Protein AF-A0A7X9DW75-F1 (afdb_monomer_lite)

Sequence (345 aa):
MALFALALAGACFSRDVEDRFREGTELLFENRYEDAESYFLALARELDREGGPERERLRARALYQAGRIERLYLNQPRRAVANLREALKLDPQASYAFNARRAIGRIFQDRLFDYRSAALEFERLLQLFPDRPGIERYRYRIAQCYFQLQDFEQARAESQLLLQKLPQGPLALQVRLLLGNAYYSEGRYADAAKVHEEIVALDPPVDILSRSLFELGLCYQETAQFDQAEEVFQRALKIHPNPTLVQAQLSILRERREESEKSPAGIPAPSPQRAQLPTPPPSAAPRAAPAAPPPAAPKTTPAEPPKADPPAPPPNSAPSPAPAPTPAPPHAPKAEPAAPAAGTP

pLDDT: mean 80.91, std 24.25, range [28.47, 98.62]

Foldseek 3Di:
DVVVVVVVVVVVVVVVLVVLVVVLVVCVVVVVLVVSLVSLQVLLVVLPPPDDLVSLLSSLVSLQSNLVSCVPPVVNLVSSLVSLVSSCVSPVPDPCNLVSLQSNLCSCVQPVVVLVSNLVSLVVSCVVCVPDPPSLLSLQSNLVSCVSVVVLVSNLVSLVVSCVVVVDDPSNLVSLQSNLVSCVSVVVLVVSLVSLVVSCVVVDPLQSNLVSLQSNLVSCLQVVVLVSSLVSLVVSLVRPPCNVVSVVVNVVSVVLNVVCVVCVPDNDHGDPPDPDDDPCNPVPPPPPPPPDPPDPDPPDDDDDDDDDDDDDDDDDDDDDDDDDDDDDDDDDDDDDDDDDDDDDD

Secondary structure (DSSP, 8-state):
-HHHHHHHHHHHHHHHHHHHHHHHHHHHHTT-HHHHHHHHHHHHHHHHTT--HHHHHHHHHHHHHHHHHHHHTS--HHHHHHHHHHHHHH-TT-TTHHHHHHHHHHHIIIII--HHHHHHHHHHHHHH-TTSTTGGGHHHHHHHHHHHTT-HHHHHHHHHHHHHH--SSHHHHHHHHHHHHHHHHTT-HHHHHHHHHHHHHT---HHHHHHHHHHHHHHHHHTT-HHHHHHHHHHHHHH-S-HHHHHHHHHHHHHHHHHHHH-TT-PPPPPSTTTTS----STT-------PPPPPPPP-----PPPPPPPPPPPPPPPPPPPPPPPPPPPPPPPPPPPP-----

Radius of gyration: 32.75 Å; chains: 1; bounding box: 96×88×85 Å

Structure (mmCIF, N/CA/C/O backbone):
data_AF-A0A7X9DW75-F1
#
_entry.id   AF-A0A7X9DW75-F1
#
loop_
_atom_site.group_PDB
_atom_site.id
_atom_site.type_symbol
_atom_site.label_atom_id
_atom_site.label_alt_id
_atom_site.label_comp_id
_atom_site.label_asym_id
_atom_site.label_entity_id
_atom_site.label_seq_id
_atom_site.pdbx_PDB_ins_code
_atom_site.Cartn_x
_atom_site.Cartn_y
_atom_site.Cartn_z
_atom_site.occupancy
_atom_site.B_iso_or_equiv
_atom_site.auth_seq_id
_atom_site.auth_comp_id
_atom_site.auth_asym_id
_atom_site.auth_atom_id
_atom_site.pdbx_PDB_model_num
ATOM 1 N N . MET A 1 1 ? 21.374 -13.471 -50.907 1.00 58.25 1 MET A N 1
ATOM 2 C CA . MET A 1 1 ? 22.553 -12.825 -50.285 1.00 58.25 1 MET A CA 1
ATOM 3 C C . MET A 1 1 ? 22.184 -11.617 -49.421 1.00 58.25 1 MET A C 1
ATOM 5 O O . MET A 1 1 ? 22.577 -11.609 -48.265 1.00 58.25 1 MET A O 1
ATOM 9 N N . ALA A 1 2 ? 21.375 -10.657 -49.895 1.00 55.28 2 ALA A N 1
ATOM 10 C CA . ALA A 1 2 ? 20.988 -9.473 -49.103 1.00 55.28 2 ALA A CA 1
ATOM 11 C C . ALA A 1 2 ? 20.208 -9.787 -47.802 1.00 55.28 2 ALA A C 1
ATOM 13 O O . ALA A 1 2 ? 20.513 -9.226 -46.756 1.00 55.28 2 ALA A O 1
ATOM 14 N N . LEU A 1 3 ? 19.270 -10.744 -47.834 1.00 51.38 3 LEU A N 1
ATOM 15 C CA . LEU A 1 3 ? 18.504 -11.170 -46.646 1.00 51.38 3 LEU A CA 1
ATOM 16 C C . LEU A 1 3 ? 19.374 -11.830 -45.558 1.00 51.38 3 LEU A C 1
ATOM 18 O O . LEU A 1 3 ? 19.094 -11.685 -44.374 1.00 51.38 3 LEU A O 1
ATOM 22 N N . PHE A 1 4 ? 20.451 -12.519 -45.949 1.00 53.56 4 PHE A N 1
ATOM 23 C CA . PHE A 1 4 ? 21.361 -13.193 -45.015 1.00 53.56 4 PHE A CA 1
ATOM 24 C C . PHE A 1 4 ? 22.324 -12.195 -44.348 1.00 53.56 4 PHE A C 1
ATOM 26 O O . PHE A 1 4 ? 22.606 -12.304 -43.159 1.00 53.56 4 PHE A O 1
ATOM 33 N N . ALA A 1 5 ? 22.766 -11.174 -45.092 1.00 53.41 5 ALA A N 1
ATOM 34 C CA . ALA A 1 5 ? 23.596 -10.087 -44.569 1.00 53.41 5 ALA A CA 1
ATOM 35 C C . ALA A 1 5 ? 22.836 -9.189 -43.572 1.00 53.41 5 ALA A C 1
ATOM 37 O O . ALA A 1 5 ? 23.392 -8.819 -42.541 1.00 53.41 5 ALA A O 1
ATOM 38 N N . LEU A 1 6 ? 21.554 -8.899 -43.830 1.00 60.16 6 LEU A N 1
ATOM 39 C CA . LEU A 1 6 ? 20.682 -8.171 -42.896 1.00 60.16 6 LEU A CA 1
ATOM 40 C C . LEU A 1 6 ? 20.422 -8.958 -41.601 1.00 60.16 6 LEU A C 1
ATOM 42 O O . LEU A 1 6 ? 20.451 -8.375 -40.520 1.00 60.16 6 LEU A O 1
ATOM 46 N N . ALA A 1 7 ? 20.227 -10.277 -41.692 1.00 56.78 7 ALA A N 1
ATOM 47 C CA . ALA A 1 7 ? 20.037 -11.134 -40.521 1.00 56.78 7 ALA A CA 1
ATOM 48 C C . ALA A 1 7 ? 21.302 -11.228 -39.644 1.00 56.78 7 ALA A C 1
ATOM 50 O O . ALA A 1 7 ? 21.210 -11.164 -38.420 1.00 56.78 7 ALA A O 1
ATOM 51 N N . LEU A 1 8 ? 22.487 -11.322 -40.259 1.00 59.53 8 LEU A N 1
ATOM 52 C CA . LEU A 1 8 ? 23.772 -11.315 -39.549 1.00 59.53 8 LEU A CA 1
ATOM 53 C C . LEU A 1 8 ? 24.067 -9.960 -38.890 1.00 59.53 8 LEU A C 1
ATOM 55 O O . LEU A 1 8 ? 24.506 -9.929 -37.743 1.00 59.53 8 LEU A O 1
ATOM 59 N N . ALA A 1 9 ? 23.781 -8.846 -39.572 1.00 62.25 9 ALA A N 1
ATOM 60 C CA . ALA A 1 9 ? 23.936 -7.505 -39.006 1.00 62.25 9 ALA A CA 1
ATOM 61 C C . ALA A 1 9 ? 22.990 -7.262 -37.814 1.00 62.25 9 ALA A C 1
ATOM 63 O O . ALA A 1 9 ? 23.421 -6.725 -36.795 1.00 62.25 9 ALA A O 1
ATOM 64 N N . GLY A 1 10 ? 21.734 -7.721 -37.903 1.00 61.59 10 GLY A N 1
ATOM 65 C CA . GLY A 1 10 ? 20.775 -7.674 -36.792 1.00 61.59 10 GLY A CA 1
ATOM 66 C C . GLY A 1 10 ? 21.206 -8.529 -35.595 1.00 61.59 10 GLY A C 1
ATOM 67 O O . GLY A 1 10 ? 21.174 -8.068 -34.457 1.00 61.59 10 GLY A O 1
ATOM 68 N N . ALA A 1 11 ? 21.705 -9.746 -35.840 1.00 62.69 11 ALA A N 1
ATOM 69 C CA . ALA A 1 11 ? 22.218 -10.612 -34.779 1.00 62.69 11 ALA A CA 1
ATOM 70 C C . ALA A 1 11 ? 23.452 -10.013 -34.077 1.00 62.69 11 ALA A C 1
ATOM 72 O O . ALA A 1 11 ? 23.514 -10.019 -32.848 1.00 62.69 11 ALA A O 1
ATOM 73 N N . CYS A 1 12 ? 24.402 -9.438 -34.821 1.00 66.00 12 CYS A N 1
ATOM 74 C CA . CYS A 1 12 ? 25.555 -8.745 -34.237 1.00 66.00 12 CYS A CA 1
ATOM 75 C C . CYS A 1 12 ? 25.142 -7.525 -33.402 1.00 66.00 12 CYS A C 1
ATOM 77 O O . CYS A 1 12 ? 25.650 -7.356 -32.297 1.00 66.00 12 CYS A O 1
ATOM 79 N N . PHE A 1 13 ? 24.188 -6.725 -33.887 1.00 74.94 13 PHE A N 1
ATOM 80 C CA . PHE A 1 13 ? 23.648 -5.581 -33.149 1.00 74.94 13 PHE A CA 1
ATOM 81 C C . PHE A 1 13 ? 22.961 -6.007 -31.843 1.00 74.94 13 PHE A C 1
ATOM 83 O O . PHE A 1 13 ? 23.237 -5.449 -30.787 1.00 74.94 13 PHE A O 1
ATOM 90 N N . SER A 1 14 ? 22.112 -7.039 -31.884 1.00 70.38 14 SER A N 1
ATOM 91 C CA . SER A 1 14 ? 21.435 -7.550 -30.684 1.00 70.38 14 SER A CA 1
ATOM 92 C C . SER A 1 14 ? 22.418 -8.060 -29.622 1.00 70.38 14 SER A C 1
ATOM 94 O O . SER A 1 14 ? 22.231 -7.809 -28.432 1.00 70.38 14 SER A O 1
ATOM 96 N N . ARG A 1 15 ? 23.501 -8.723 -30.046 1.00 74.50 15 ARG A N 1
ATOM 97 C CA . ARG A 1 15 ? 24.540 -9.245 -29.152 1.00 74.50 15 ARG A CA 1
ATOM 98 C C . ARG A 1 15 ? 25.336 -8.120 -28.496 1.00 74.50 15 ARG A C 1
ATOM 100 O O . ARG A 1 15 ? 25.534 -8.163 -27.288 1.00 74.50 15 ARG A O 1
ATOM 107 N N . ASP A 1 16 ? 25.713 -7.113 -29.280 1.00 85.94 16 ASP A N 1
ATOM 108 C CA . ASP A 1 16 ? 26.388 -5.910 -28.791 1.00 85.94 16 ASP A CA 1
ATOM 109 C C . ASP A 1 16 ? 25.543 -5.188 -27.730 1.00 85.94 16 ASP A C 1
ATOM 111 O O . ASP A 1 16 ? 26.016 -4.887 -26.636 1.00 85.94 16 ASP A O 1
ATOM 115 N N . VAL A 1 17 ? 24.241 -5.008 -27.979 1.00 85.25 17 VAL A N 1
ATOM 116 C CA . VAL A 1 17 ? 23.356 -4.358 -27.003 1.00 85.25 17 VAL A CA 1
ATOM 117 C C . VAL A 1 17 ? 23.180 -5.197 -25.730 1.00 85.25 17 VAL A C 1
ATOM 119 O O . VAL A 1 17 ? 23.158 -4.631 -24.637 1.00 85.25 17 VAL A O 1
ATOM 122 N N . GLU A 1 18 ? 23.078 -6.525 -25.817 1.00 89.06 18 GLU A N 1
ATOM 123 C CA . GLU A 1 18 ? 23.005 -7.375 -24.617 1.00 89.06 18 GLU A CA 1
ATOM 124 C C . GLU A 1 18 ? 24.286 -7.326 -23.775 1.00 89.06 18 GLU A C 1
ATOM 126 O O . GLU A 1 18 ? 24.204 -7.312 -22.544 1.00 89.06 18 GLU A O 1
ATOM 131 N N . ASP A 1 19 ? 25.459 -7.251 -24.407 1.00 91.06 19 ASP A N 1
ATOM 132 C CA . ASP A 1 19 ? 26.726 -7.060 -23.697 1.00 91.06 19 ASP A CA 1
ATOM 133 C C . ASP A 1 19 ? 26.746 -5.698 -22.976 1.00 91.06 19 ASP A C 1
ATOM 135 O O . ASP A 1 19 ? 27.105 -5.627 -21.800 1.00 91.06 19 ASP A O 1
ATOM 139 N N . ARG A 1 20 ? 26.197 -4.645 -23.590 1.00 92.19 20 ARG A N 1
ATOM 140 C CA . ARG A 1 20 ? 26.019 -3.336 -22.935 1.00 92.19 20 ARG A CA 1
ATOM 141 C C . ARG A 1 20 ? 25.040 -3.376 -21.759 1.00 92.19 20 ARG A C 1
ATOM 143 O O . ARG A 1 20 ? 25.267 -2.754 -20.722 1.00 92.19 20 ARG A O 1
ATOM 150 N N . PHE A 1 21 ? 23.951 -4.141 -21.857 1.00 93.75 21 PHE A N 1
ATOM 151 C CA . PHE A 1 21 ? 23.069 -4.364 -20.704 1.00 93.75 21 PHE A CA 1
ATOM 152 C C . PHE A 1 21 ? 23.783 -5.093 -19.560 1.00 93.75 21 PHE A C 1
ATOM 154 O O . PHE A 1 21 ? 23.472 -4.827 -18.393 1.00 93.75 21 PHE A O 1
ATOM 161 N N . ARG A 1 22 ? 24.718 -5.999 -19.875 1.00 94.06 22 ARG A N 1
ATOM 162 C CA . ARG A 1 22 ? 25.550 -6.676 -18.876 1.00 94.06 22 ARG A CA 1
ATOM 163 C C . ARG A 1 22 ? 26.461 -5.679 -18.165 1.00 94.06 22 ARG A C 1
ATOM 165 O O . ARG A 1 22 ? 26.379 -5.615 -16.944 1.00 94.06 22 ARG A O 1
ATOM 172 N N . GLU A 1 23 ? 27.191 -4.838 -18.897 1.00 94.19 23 GLU A N 1
ATOM 173 C CA . GLU A 1 23 ? 28.051 -3.786 -18.321 1.00 94.19 23 GLU A CA 1
ATOM 174 C C . GLU A 1 23 ? 27.276 -2.856 -17.375 1.00 94.19 23 GLU A C 1
ATOM 176 O O . GLU A 1 23 ? 27.659 -2.649 -16.224 1.00 94.19 23 GLU A O 1
ATOM 181 N N . GLY A 1 24 ? 26.121 -2.344 -17.817 1.00 93.94 24 GLY A N 1
ATOM 182 C CA . GLY A 1 24 ? 25.277 -1.501 -16.964 1.00 93.94 24 GLY A CA 1
ATOM 183 C C . GLY A 1 24 ? 24.791 -2.221 -15.696 1.00 93.94 24 GLY A C 1
ATOM 184 O O . GLY A 1 24 ? 24.555 -1.592 -14.666 1.00 93.94 24 GLY A O 1
ATOM 185 N N . THR A 1 25 ? 24.652 -3.549 -15.749 1.00 93.56 25 THR A N 1
ATOM 186 C CA . THR A 1 25 ? 24.271 -4.378 -14.596 1.00 93.56 25 THR A CA 1
ATOM 187 C C . THR A 1 25 ? 25.466 -4.681 -13.687 1.00 93.56 25 THR A C 1
ATOM 189 O O . THR A 1 25 ? 25.292 -4.744 -12.473 1.00 93.56 25 THR A O 1
ATOM 192 N N . GLU A 1 26 ? 26.675 -4.823 -14.227 1.00 95.94 26 GLU A N 1
ATOM 193 C CA . GLU A 1 26 ? 27.913 -4.982 -13.451 1.00 95.94 26 GLU A CA 1
ATOM 194 C C . GLU A 1 26 ? 28.153 -3.776 -12.541 1.00 95.94 26 GLU A C 1
ATOM 196 O O . GLU A 1 26 ? 28.394 -3.952 -11.348 1.00 95.94 26 GLU A O 1
ATOM 201 N N . LEU A 1 27 ? 27.912 -2.559 -13.040 1.00 96.06 27 LEU A N 1
ATOM 202 C CA . LEU A 1 27 ? 27.944 -1.344 -12.218 1.00 96.06 27 LEU A CA 1
ATOM 203 C C . LEU A 1 27 ? 26.994 -1.421 -11.006 1.00 96.06 27 LEU A C 1
ATOM 205 O O . LEU A 1 27 ? 27.319 -0.924 -9.928 1.00 96.06 27 LEU A O 1
ATOM 209 N N . LEU A 1 28 ? 25.838 -2.087 -11.136 1.00 92.69 28 LEU A N 1
ATOM 210 C CA . LEU A 1 28 ? 24.927 -2.311 -10.005 1.00 92.69 28 LEU A CA 1
ATOM 211 C C . LEU A 1 28 ? 25.490 -3.305 -8.990 1.00 92.69 28 LEU A C 1
ATOM 213 O O . LEU A 1 28 ? 25.312 -3.096 -7.790 1.00 92.69 28 LEU A O 1
ATOM 217 N N . PHE A 1 29 ? 26.166 -4.361 -9.446 1.00 94.12 29 PHE A N 1
ATOM 218 C CA . PHE A 1 29 ? 26.845 -5.310 -8.559 1.00 94.12 29 PHE A CA 1
ATOM 219 C C . PHE A 1 29 ? 28.023 -4.664 -7.819 1.00 94.12 29 PHE A C 1
ATOM 221 O O . PHE A 1 29 ? 28.283 -5.003 -6.666 1.00 94.12 29 PHE A O 1
ATOM 228 N N . GLU A 1 30 ? 28.670 -3.678 -8.438 1.00 96.88 30 GLU A N 1
ATOM 229 C CA . GLU A 1 30 ? 29.715 -2.850 -7.828 1.00 96.88 30 GLU A CA 1
ATOM 230 C C . GLU A 1 30 ? 29.168 -1.762 -6.881 1.00 96.88 30 GLU A C 1
ATOM 232 O O . GLU A 1 30 ? 29.948 -1.035 -6.269 1.00 96.88 30 GLU A O 1
ATOM 237 N N . ASN A 1 31 ? 27.843 -1.651 -6.711 1.00 96.31 31 ASN A N 1
ATOM 238 C CA . ASN A 1 31 ? 27.159 -0.583 -5.962 1.00 96.31 31 ASN A CA 1
ATOM 239 C C . ASN A 1 31 ? 27.370 0.834 -6.532 1.00 96.31 31 ASN A C 1
ATOM 241 O O . ASN A 1 31 ? 27.201 1.824 -5.821 1.00 96.31 31 ASN A O 1
ATOM 245 N N . ARG A 1 32 ? 27.714 0.952 -7.816 1.00 97.94 32 ARG A N 1
ATOM 246 C CA . ARG A 1 32 ? 27.912 2.227 -8.520 1.00 97.94 32 ARG A CA 1
ATOM 247 C C . ARG A 1 32 ? 26.610 2.663 -9.187 1.00 97.94 32 ARG A C 1
ATOM 249 O O . ARG A 1 32 ? 26.445 2.594 -10.404 1.00 97.94 32 ARG A O 1
ATOM 256 N N . TYR A 1 33 ? 25.642 3.056 -8.366 1.00 97.38 33 TYR A N 1
ATOM 257 C CA . TYR A 1 33 ? 24.258 3.267 -8.796 1.00 97.38 33 TYR A CA 1
ATOM 258 C C . TYR A 1 33 ? 24.082 4.463 -9.736 1.00 97.38 33 TYR A C 1
ATOM 260 O O . TYR A 1 33 ? 23.343 4.363 -10.714 1.00 97.38 33 TYR A O 1
ATOM 268 N N . GLU A 1 34 ? 24.760 5.575 -9.467 1.00 97.50 34 GLU A N 1
ATOM 269 C CA . GLU A 1 34 ? 24.743 6.778 -10.302 1.00 97.50 34 GLU A CA 1
ATOM 270 C C . GLU A 1 34 ? 25.383 6.521 -11.672 1.00 97.50 34 GLU A C 1
ATOM 272 O O . GLU A 1 34 ? 24.868 6.978 -12.698 1.00 97.50 34 GLU A O 1
ATOM 277 N N . ASP A 1 35 ? 26.463 5.735 -11.701 1.00 97.50 35 ASP A N 1
ATOM 278 C CA . ASP A 1 35 ? 27.134 5.336 -12.940 1.00 97.50 35 ASP A CA 1
ATOM 279 C C . ASP A 1 35 ? 26.236 4.405 -13.758 1.00 97.50 35 ASP A C 1
ATOM 281 O O . ASP A 1 35 ? 26.044 4.626 -14.953 1.00 97.50 35 ASP A O 1
ATOM 285 N N . ALA A 1 36 ? 25.625 3.405 -13.114 1.00 98.00 36 ALA A N 1
ATOM 286 C CA . ALA A 1 36 ? 24.685 2.493 -13.759 1.00 98.00 36 ALA A CA 1
ATOM 287 C C . ALA A 1 36 ? 23.465 3.236 -14.329 1.00 98.00 36 ALA A C 1
ATOM 289 O O . ALA A 1 36 ? 23.057 2.996 -15.466 1.00 98.00 36 ALA A O 1
ATOM 290 N N . GLU A 1 37 ? 22.885 4.164 -13.561 1.00 98.00 37 GLU A N 1
ATOM 291 C CA . GLU A 1 37 ? 21.791 5.023 -14.023 1.00 98.00 37 GLU A CA 1
ATOM 292 C C . GLU A 1 37 ? 22.212 5.822 -15.263 1.00 98.00 37 GLU A C 1
ATOM 294 O O . GLU A 1 37 ? 21.533 5.779 -16.294 1.00 98.00 37 GLU A O 1
ATOM 299 N N . SER A 1 38 ? 23.347 6.519 -15.175 1.00 97.69 38 SER A N 1
ATOM 300 C CA . SER A 1 38 ? 23.881 7.344 -16.260 1.00 97.69 38 SER A CA 1
ATOM 301 C C . SER A 1 38 ? 24.151 6.516 -17.515 1.00 97.69 38 SER A C 1
ATOM 303 O O . SER A 1 38 ? 23.812 6.949 -18.618 1.00 97.69 38 SER A O 1
ATOM 305 N N . TYR A 1 39 ? 24.684 5.304 -17.344 1.00 97.75 39 TYR A N 1
ATOM 306 C CA . TYR A 1 39 ? 24.934 4.349 -18.418 1.00 97.75 39 TYR A CA 1
ATOM 307 C C . TYR A 1 39 ? 23.638 3.959 -19.137 1.00 97.75 39 TYR A C 1
ATOM 309 O O . TYR A 1 39 ? 23.534 4.105 -20.356 1.00 97.75 39 TYR A O 1
ATOM 317 N N . PHE A 1 40 ? 22.608 3.520 -18.404 1.00 98.19 40 PHE A N 1
ATOM 318 C CA . PHE A 1 40 ? 21.338 3.121 -19.020 1.00 98.19 40 PHE A CA 1
ATOM 319 C C . PHE A 1 40 ? 20.614 4.293 -19.692 1.00 98.19 40 PHE A C 1
ATOM 321 O O . PHE A 1 40 ? 20.004 4.112 -20.748 1.00 98.19 40 PHE A O 1
ATOM 328 N N . LEU A 1 41 ? 20.700 5.503 -19.133 1.00 98.00 41 LEU A N 1
ATOM 329 C CA . LEU A 1 41 ? 20.154 6.702 -19.773 1.00 98.00 41 LEU A CA 1
ATOM 330 C C . LEU A 1 41 ? 20.920 7.079 -21.047 1.00 98.00 41 LEU A C 1
ATOM 332 O O . LEU A 1 41 ? 20.297 7.502 -22.021 1.00 98.00 41 LEU A O 1
ATOM 336 N N . ALA A 1 42 ? 22.246 6.920 -21.071 1.00 96.31 42 ALA A N 1
ATOM 337 C CA . ALA A 1 42 ? 23.049 7.127 -22.273 1.00 96.31 42 ALA A CA 1
ATOM 338 C C . ALA A 1 42 ? 22.681 6.113 -23.368 1.00 96.31 42 ALA A C 1
ATOM 340 O O . ALA A 1 42 ? 22.367 6.518 -24.488 1.00 96.31 42 ALA A O 1
ATOM 341 N N . LEU A 1 43 ? 22.590 4.826 -23.015 1.00 95.19 43 LEU A N 1
ATOM 342 C CA . LEU A 1 43 ? 22.156 3.763 -23.923 1.00 95.19 43 LEU A CA 1
ATOM 343 C C . LEU A 1 43 ? 20.758 4.042 -24.501 1.00 95.19 43 LEU A C 1
ATOM 345 O O . LEU A 1 43 ? 20.547 3.927 -25.706 1.00 95.19 43 LEU A O 1
ATOM 349 N N . ALA A 1 44 ? 19.809 4.485 -23.671 1.00 95.81 44 ALA A N 1
ATOM 350 C CA . ALA A 1 44 ? 18.469 4.850 -24.131 1.00 95.81 44 ALA A CA 1
ATOM 351 C C . ALA A 1 44 ? 18.474 6.009 -25.148 1.00 95.81 44 ALA A C 1
ATOM 353 O O . ALA A 1 44 ? 17.694 5.987 -26.101 1.00 95.81 44 ALA A O 1
ATOM 354 N N . ARG A 1 45 ? 19.345 7.015 -24.974 1.00 94.75 45 ARG A N 1
ATOM 355 C CA . ARG A 1 45 ? 19.489 8.137 -25.924 1.00 94.75 45 ARG A CA 1
ATOM 356 C C . ARG A 1 45 ? 20.128 7.706 -27.237 1.00 94.75 45 ARG A C 1
ATOM 358 O O . ARG A 1 45 ? 19.786 8.249 -28.279 1.00 94.75 45 ARG A O 1
ATOM 365 N N . GLU A 1 46 ? 21.065 6.767 -27.200 1.00 92.44 46 GLU A N 1
ATOM 366 C CA . GLU A 1 46 ? 21.684 6.229 -28.413 1.00 92.44 46 GLU A CA 1
ATOM 367 C C . GLU A 1 46 ? 20.687 5.431 -29.251 1.00 92.44 46 GLU A C 1
ATOM 369 O O . GLU A 1 46 ? 20.596 5.637 -30.461 1.00 92.44 46 GLU A O 1
ATOM 374 N N . LEU A 1 47 ? 19.885 4.587 -28.597 1.00 90.94 47 LEU A N 1
ATOM 375 C CA . LEU A 1 47 ? 18.867 3.760 -29.249 1.00 90.94 47 LEU A CA 1
ATOM 376 C C . LEU A 1 47 ? 17.720 4.578 -29.872 1.00 90.94 47 LEU A C 1
ATOM 378 O O . LEU A 1 47 ? 17.040 4.077 -30.762 1.00 90.94 47 LEU A O 1
ATOM 382 N N . ASP A 1 48 ? 17.534 5.831 -29.451 1.00 89.62 48 ASP A N 1
ATOM 383 C CA . ASP A 1 48 ? 16.533 6.765 -29.988 1.00 89.62 48 ASP A CA 1
ATOM 384 C C . ASP A 1 48 ? 16.870 7.272 -31.406 1.00 89.62 48 ASP A C 1
ATOM 386 O O . ASP A 1 48 ? 15.980 7.598 -32.184 1.00 89.62 48 ASP A O 1
ATOM 390 N N . ARG A 1 49 ? 18.161 7.340 -31.767 1.00 80.00 49 ARG A N 1
ATOM 391 C CA . ARG A 1 49 ? 18.633 8.137 -32.917 1.00 80.00 49 ARG A CA 1
ATOM 392 C C . ARG A 1 49 ? 18.292 7.584 -34.301 1.00 80.00 49 ARG A C 1
ATOM 394 O O . ARG A 1 49 ? 18.246 8.365 -35.244 1.00 80.00 49 ARG A O 1
ATOM 401 N N . GLU A 1 50 ? 18.082 6.276 -34.449 1.00 67.88 50 GLU A N 1
ATOM 402 C CA . GLU A 1 50 ? 17.918 5.651 -35.780 1.00 67.88 50 GLU A CA 1
ATOM 403 C C . GLU A 1 50 ? 16.588 4.894 -35.956 1.00 67.88 50 GLU A C 1
ATOM 405 O O . GLU A 1 50 ? 16.374 4.276 -36.995 1.00 67.88 50 GLU A O 1
ATOM 410 N N . GLY A 1 51 ? 15.669 4.988 -34.984 1.00 70.88 51 GLY A N 1
ATOM 411 C CA . GLY A 1 51 ? 14.311 4.433 -35.064 1.00 70.88 51 GLY A CA 1
ATOM 412 C C . GLY A 1 51 ? 14.222 2.904 -35.218 1.00 70.88 51 GLY A C 1
ATOM 413 O O . GLY A 1 51 ? 15.215 2.190 -35.339 1.00 70.88 51 GLY A O 1
ATOM 414 N N . GLY A 1 52 ? 12.996 2.378 -35.195 1.00 85.19 52 GLY A N 1
ATOM 415 C CA . GLY A 1 52 ? 12.691 0.968 -35.462 1.00 85.19 52 GLY A CA 1
ATOM 416 C C . GLY A 1 52 ? 12.216 0.176 -34.233 1.00 85.19 52 GLY A C 1
ATOM 417 O O . GLY A 1 52 ? 12.671 0.420 -33.115 1.00 85.19 52 GLY A O 1
ATOM 418 N N . PRO A 1 53 ? 11.328 -0.819 -34.427 1.00 86.94 53 PRO A N 1
ATOM 419 C CA . PRO A 1 53 ? 10.587 -1.458 -33.335 1.00 86.94 53 PRO A CA 1
ATOM 420 C C . PRO A 1 53 ? 11.479 -2.241 -32.362 1.00 86.94 53 PRO A C 1
ATOM 422 O O . PRO A 1 53 ? 11.191 -2.317 -31.172 1.00 86.94 53 PRO A O 1
ATOM 425 N N . GLU A 1 54 ? 12.578 -2.827 -32.840 1.00 88.31 54 GLU A N 1
ATOM 426 C CA . GLU A 1 54 ? 13.541 -3.520 -31.978 1.00 88.31 54 GLU A CA 1
ATOM 427 C C . GLU A 1 54 ? 14.313 -2.535 -31.091 1.00 88.31 54 GLU A C 1
ATOM 429 O O . GLU A 1 54 ? 14.434 -2.741 -29.884 1.00 88.31 54 GLU A O 1
ATOM 434 N N . ARG A 1 55 ? 14.771 -1.417 -31.665 1.00 90.25 55 ARG A N 1
ATOM 435 C CA . ARG A 1 55 ? 15.480 -0.372 -30.920 1.00 90.25 55 ARG A CA 1
ATOM 436 C C . ARG A 1 55 ? 14.579 0.327 -29.917 1.00 90.25 55 ARG A C 1
ATOM 438 O O . ARG A 1 55 ? 15.030 0.601 -28.811 1.00 90.25 55 ARG A O 1
ATOM 445 N N . GLU A 1 56 ? 13.307 0.542 -30.247 1.00 92.69 56 GLU A N 1
ATOM 446 C CA . GLU A 1 56 ? 12.314 1.069 -29.307 1.00 92.69 56 GLU A CA 1
ATOM 447 C C . GLU A 1 56 ? 12.126 0.146 -28.100 1.00 92.69 56 GLU A C 1
ATOM 449 O O . GLU A 1 56 ? 12.150 0.621 -26.965 1.00 92.69 56 GLU A O 1
ATOM 454 N N . ARG A 1 57 ? 12.033 -1.175 -28.310 1.00 93.56 57 ARG A N 1
ATOM 455 C CA . ARG A 1 57 ? 11.968 -2.159 -27.212 1.00 93.56 57 ARG A CA 1
ATOM 456 C C . ARG A 1 57 ? 13.233 -2.149 -26.354 1.00 93.56 57 ARG A C 1
ATOM 458 O O . ARG A 1 57 ? 13.154 -2.180 -25.125 1.00 93.56 57 ARG A O 1
ATOM 465 N N . LEU A 1 58 ? 14.409 -2.062 -26.975 1.00 94.12 58 LEU A N 1
ATOM 466 C CA . LEU A 1 58 ? 15.687 -1.974 -26.260 1.00 94.12 58 LEU A CA 1
ATOM 467 C C . LEU A 1 58 ? 15.809 -0.656 -25.475 1.00 94.12 58 LEU A C 1
ATOM 469 O O . LEU A 1 58 ? 16.204 -0.668 -24.308 1.00 94.12 58 LEU A O 1
ATOM 473 N N . ARG A 1 59 ? 15.389 0.471 -26.064 1.00 95.69 59 ARG A N 1
ATOM 474 C CA . ARG A 1 59 ? 15.312 1.787 -25.409 1.00 95.69 59 ARG A CA 1
ATOM 475 C C . ARG A 1 59 ? 14.384 1.728 -24.204 1.00 95.69 59 ARG A C 1
ATOM 477 O O . ARG A 1 59 ? 14.744 2.181 -23.119 1.00 95.69 59 ARG A O 1
ATOM 484 N N . ALA A 1 60 ? 13.217 1.117 -24.371 1.00 97.25 60 ALA A N 1
ATOM 485 C CA . ALA A 1 60 ? 12.242 0.928 -23.312 1.00 97.25 60 ALA A CA 1
ATOM 486 C C . ALA A 1 60 ? 12.813 0.093 -22.152 1.00 97.25 60 ALA A C 1
ATOM 488 O O . ALA A 1 60 ? 12.680 0.477 -20.987 1.00 97.25 60 ALA A O 1
ATOM 489 N N . ARG A 1 61 ? 13.546 -0.988 -22.453 1.00 97.19 61 ARG A N 1
ATOM 490 C CA . ARG A 1 61 ? 14.257 -1.792 -21.447 1.00 97.19 61 ARG A CA 1
ATOM 491 C C . ARG A 1 61 ? 15.337 -0.987 -20.717 1.00 97.19 61 ARG A C 1
ATOM 493 O O . ARG A 1 61 ? 15.448 -1.117 -19.499 1.00 97.19 61 ARG A O 1
ATOM 500 N N . ALA A 1 62 ? 16.109 -0.152 -21.413 1.00 97.56 62 ALA A N 1
ATOM 501 C CA . ALA A 1 62 ? 17.131 0.699 -20.796 1.00 97.56 62 ALA A CA 1
ATOM 502 C C . ALA A 1 62 ? 16.503 1.732 -19.841 1.00 97.56 62 ALA A C 1
ATOM 504 O O . ALA A 1 62 ? 16.907 1.837 -18.682 1.00 97.56 62 ALA A O 1
ATOM 505 N N . LEU A 1 63 ? 15.431 2.404 -20.272 1.00 98.50 63 LEU A N 1
ATOM 506 C CA . LEU A 1 63 ? 14.656 3.324 -19.431 1.00 98.50 63 LEU A CA 1
ATOM 507 C C . LEU A 1 63 ? 14.027 2.621 -18.223 1.00 98.50 63 LEU A C 1
ATOM 509 O O . LEU A 1 63 ? 14.006 3.171 -17.121 1.00 98.50 63 LEU A O 1
ATOM 513 N N . TYR A 1 64 ? 13.558 1.383 -18.395 1.00 98.50 64 TYR A N 1
ATOM 514 C CA . TYR A 1 64 ? 13.074 0.570 -17.286 1.00 98.50 64 TYR A CA 1
ATOM 515 C C . TYR A 1 64 ? 14.173 0.305 -16.246 1.00 98.50 64 TYR A C 1
ATOM 517 O O . TYR A 1 64 ? 13.905 0.422 -15.047 1.00 98.50 64 TYR A O 1
ATOM 525 N N . GLN A 1 65 ? 15.403 -0.011 -16.670 1.00 98.25 65 GLN A N 1
ATOM 526 C CA . GLN A 1 65 ? 16.525 -0.188 -15.741 1.00 98.25 65 GLN A CA 1
ATOM 527 C C . GLN A 1 65 ? 16.867 1.114 -15.012 1.00 98.25 65 GLN A C 1
ATOM 529 O O . GLN A 1 65 ? 16.916 1.107 -13.783 1.00 98.25 65 GLN A O 1
ATOM 534 N N . ALA A 1 66 ? 16.989 2.236 -15.725 1.00 98.38 66 ALA A N 1
ATOM 535 C CA . ALA A 1 66 ? 17.224 3.544 -15.108 1.00 98.38 66 ALA A CA 1
ATOM 536 C C . ALA A 1 66 ? 16.142 3.884 -14.065 1.00 98.38 66 ALA A C 1
ATOM 538 O O . ALA A 1 66 ? 16.449 4.156 -12.905 1.00 98.38 66 ALA A O 1
ATOM 539 N N . GLY A 1 67 ? 14.862 3.737 -14.424 1.00 98.19 67 GLY A N 1
ATOM 540 C CA . GLY A 1 67 ? 13.747 3.996 -13.511 1.00 98.19 67 GLY A CA 1
ATOM 541 C C . GLY A 1 67 ? 13.704 3.058 -12.296 1.00 98.19 67 GLY A C 1
ATOM 542 O O . GLY A 1 67 ? 13.274 3.449 -11.206 1.00 98.19 67 GLY A O 1
ATOM 543 N N . ARG A 1 68 ? 14.178 1.810 -12.431 1.00 98.06 68 ARG A N 1
ATOM 544 C CA . ARG A 1 68 ? 14.357 0.904 -11.283 1.00 98.06 68 ARG A CA 1
ATOM 545 C C . ARG A 1 68 ? 15.451 1.387 -10.343 1.00 98.06 68 ARG A C 1
ATOM 547 O O . ARG A 1 68 ? 15.237 1.309 -9.133 1.00 98.06 68 ARG A O 1
ATOM 554 N N . ILE A 1 69 ? 16.582 1.836 -10.882 1.00 98.12 69 ILE A N 1
ATOM 555 C CA . ILE A 1 69 ? 17.736 2.303 -10.107 1.00 98.12 69 ILE A CA 1
ATOM 556 C C . ILE A 1 69 ? 17.366 3.565 -9.331 1.00 98.12 69 ILE A C 1
ATOM 558 O O . ILE A 1 69 ? 17.526 3.612 -8.110 1.00 98.12 69 ILE A O 1
ATOM 562 N N . GLU A 1 70 ? 16.741 4.521 -10.018 1.00 97.94 70 GLU A N 1
ATOM 563 C CA . GLU A 1 70 ? 16.204 5.754 -9.441 1.00 97.94 70 GLU A CA 1
ATOM 564 C C . GLU A 1 70 ? 15.269 5.476 -8.259 1.00 97.94 70 GLU A C 1
ATOM 566 O O . GLU A 1 70 ? 15.339 6.136 -7.222 1.00 97.94 70 GLU A O 1
ATOM 571 N N . ARG A 1 71 ? 14.402 4.464 -8.389 1.00 96.75 71 ARG A N 1
ATOM 572 C CA . ARG A 1 71 ? 13.463 4.073 -7.332 1.00 96.75 71 ARG A CA 1
ATOM 573 C C . ARG A 1 71 ? 14.138 3.366 -6.157 1.00 96.75 71 ARG A C 1
ATOM 575 O O . ARG A 1 71 ? 13.737 3.593 -5.019 1.00 96.75 71 ARG A O 1
ATOM 582 N N . LEU A 1 72 ? 15.036 2.421 -6.434 1.00 95.25 72 LEU A N 1
ATOM 583 C CA . LEU A 1 72 ? 15.549 1.482 -5.432 1.00 95.25 72 LEU A CA 1
ATOM 584 C C . LEU A 1 72 ? 16.767 2.001 -4.677 1.00 95.25 72 LEU A C 1
ATOM 586 O O . LEU A 1 72 ? 16.874 1.722 -3.487 1.00 95.25 72 LEU A O 1
ATOM 590 N N . TYR A 1 73 ? 17.649 2.733 -5.355 1.00 96.44 73 TYR A N 1
ATOM 591 C CA . TYR A 1 73 ? 18.967 3.079 -4.824 1.00 96.44 73 TYR A CA 1
ATOM 592 C C . TYR A 1 73 ? 19.150 4.587 -4.670 1.00 96.44 73 TYR A C 1
ATOM 594 O O . TYR A 1 73 ? 19.623 5.038 -3.634 1.00 96.44 73 TYR A O 1
ATOM 602 N N . LEU A 1 74 ? 18.696 5.378 -5.648 1.00 96.25 74 LEU A N 1
ATOM 603 C CA . LEU A 1 74 ? 18.966 6.824 -5.669 1.00 96.25 74 LEU A CA 1
ATOM 604 C C . LEU A 1 74 ? 17.880 7.673 -5.000 1.00 96.25 74 LEU A C 1
ATOM 606 O O . LEU A 1 74 ? 18.046 8.879 -4.835 1.00 96.25 74 LEU A O 1
ATOM 610 N N . ASN A 1 75 ? 16.752 7.063 -4.624 1.00 94.44 75 ASN A N 1
ATOM 611 C CA . ASN A 1 75 ? 15.607 7.754 -4.032 1.00 94.44 75 ASN A CA 1
ATOM 612 C C . ASN A 1 75 ? 15.131 8.973 -4.862 1.00 94.44 75 ASN A C 1
ATOM 614 O O . ASN A 1 75 ? 14.868 10.056 -4.338 1.00 94.44 75 ASN A O 1
ATOM 618 N N . GLN A 1 76 ? 14.990 8.781 -6.174 1.00 97.44 76 GLN A N 1
ATOM 619 C CA . GLN A 1 76 ? 14.531 9.799 -7.122 1.00 97.44 76 GLN A CA 1
ATOM 620 C C . GLN A 1 76 ? 13.129 9.452 -7.660 1.00 97.44 76 GLN A C 1
ATOM 622 O O . GLN A 1 76 ? 12.982 9.070 -8.824 1.00 97.44 76 GLN A O 1
ATOM 627 N N . PRO A 1 77 ? 12.054 9.567 -6.850 1.00 96.81 77 PRO A N 1
ATOM 628 C CA . PRO A 1 77 ? 10.733 9.039 -7.201 1.00 96.81 77 PRO A CA 1
ATOM 629 C C . PRO A 1 77 ? 10.130 9.673 -8.461 1.00 96.81 77 PRO A C 1
ATOM 631 O O . PRO A 1 77 ? 9.496 8.981 -9.254 1.00 96.81 77 PRO A O 1
ATOM 634 N N . ARG A 1 78 ? 10.337 10.977 -8.683 1.00 97.88 78 ARG A N 1
ATOM 635 C CA . ARG A 1 78 ? 9.789 11.676 -9.858 1.00 97.88 78 ARG A CA 1
ATOM 636 C C . ARG A 1 78 ? 10.473 11.247 -11.156 1.00 97.88 78 ARG A C 1
ATOM 638 O O . ARG A 1 78 ? 9.783 10.980 -12.137 1.00 97.88 78 ARG A O 1
ATOM 645 N N . ARG A 1 79 ? 11.807 11.135 -11.141 1.00 98.06 79 ARG A N 1
ATOM 646 C CA . ARG A 1 79 ? 12.583 10.652 -12.293 1.00 98.06 79 ARG A CA 1
ATOM 647 C C . ARG A 1 79 ? 12.238 9.196 -12.608 1.00 98.06 79 ARG A C 1
ATOM 649 O O . ARG A 1 79 ? 11.893 8.895 -13.749 1.00 98.06 79 ARG A O 1
ATOM 656 N N . ALA A 1 80 ? 12.147 8.360 -11.568 1.00 98.44 80 ALA A N 1
ATOM 657 C CA . ALA A 1 80 ? 11.746 6.964 -11.704 1.00 98.44 80 ALA A CA 1
ATOM 658 C C . ALA A 1 80 ? 10.393 6.826 -12.409 1.00 98.44 80 ALA A C 1
ATOM 660 O O . ALA A 1 80 ? 10.257 6.048 -13.349 1.00 98.44 80 ALA A O 1
ATOM 661 N N . VAL A 1 81 ? 9.384 7.601 -11.994 1.00 98.50 81 VAL A N 1
ATOM 662 C CA . VAL A 1 81 ? 8.064 7.588 -12.644 1.00 98.50 81 VAL A CA 1
ATOM 663 C C . VAL A 1 81 ? 8.151 8.025 -14.105 1.00 98.50 81 VAL A C 1
ATOM 665 O O . VAL A 1 81 ? 7.520 7.386 -14.946 1.00 98.50 81 VAL A O 1
ATOM 668 N N . ALA A 1 82 ? 8.915 9.073 -14.421 1.00 98.31 82 ALA A N 1
ATOM 669 C CA . ALA A 1 82 ? 9.068 9.554 -15.793 1.00 98.31 82 ALA A CA 1
ATOM 670 C C . ALA A 1 82 ? 9.669 8.472 -16.708 1.00 98.31 82 ALA A C 1
ATOM 672 O O . ALA A 1 82 ? 9.064 8.121 -17.721 1.00 98.31 82 ALA A O 1
ATOM 673 N N . ASN A 1 83 ? 10.790 7.871 -16.299 1.00 98.56 83 ASN A N 1
ATOM 674 C CA . ASN A 1 83 ? 11.469 6.832 -17.073 1.00 98.56 83 ASN A CA 1
ATOM 675 C C . ASN A 1 83 ? 10.630 5.551 -17.200 1.00 98.56 83 ASN A C 1
ATOM 677 O O . ASN A 1 83 ? 10.529 4.979 -18.284 1.00 98.56 83 ASN A O 1
ATOM 681 N N . LEU A 1 84 ? 9.960 5.118 -16.125 1.00 98.62 84 LEU A N 1
ATOM 682 C CA . LEU A 1 84 ? 9.084 3.942 -16.166 1.00 98.62 84 LEU A CA 1
ATOM 683 C C . LEU A 1 84 ? 7.848 4.162 -17.051 1.00 98.62 84 LEU A C 1
ATOM 685 O O . LEU A 1 84 ? 7.401 3.224 -17.711 1.00 98.62 84 LEU A O 1
ATOM 689 N N . ARG A 1 85 ? 7.280 5.375 -17.074 1.00 98.12 85 ARG A N 1
ATOM 690 C CA . ARG A 1 85 ? 6.150 5.709 -17.956 1.00 98.12 85 ARG A CA 1
ATOM 691 C C . ARG A 1 85 ? 6.564 5.726 -19.418 1.00 98.12 85 ARG A C 1
ATOM 693 O O . ARG A 1 85 ? 5.841 5.167 -20.236 1.00 98.12 85 ARG A O 1
ATOM 700 N N . GLU A 1 86 ? 7.715 6.312 -19.732 1.00 97.94 86 GLU A N 1
ATOM 701 C CA . GLU A 1 86 ? 8.242 6.300 -21.097 1.00 97.94 86 GLU A CA 1
ATOM 702 C C . GLU A 1 86 ? 8.551 4.863 -21.549 1.00 97.94 86 GLU A C 1
ATOM 704 O O . GLU A 1 86 ? 8.126 4.458 -22.627 1.00 97.94 86 GLU A O 1
ATOM 709 N N . ALA A 1 87 ? 9.154 4.033 -20.690 1.00 98.12 87 ALA A N 1
ATOM 710 C CA . ALA A 1 87 ? 9.367 2.613 -20.980 1.00 98.12 87 ALA A CA 1
ATOM 711 C C . ALA A 1 87 ? 8.058 1.862 -21.299 1.00 98.12 87 ALA A C 1
ATOM 713 O O . ALA A 1 87 ? 8.011 1.063 -22.230 1.00 98.12 87 ALA A O 1
ATOM 714 N N . LEU A 1 88 ? 6.983 2.125 -20.547 1.00 96.94 88 LEU A N 1
ATOM 715 C CA . LEU A 1 88 ? 5.662 1.531 -20.791 1.00 96.94 88 LEU A CA 1
ATOM 716 C C . LEU A 1 88 ? 4.966 2.075 -22.040 1.00 96.94 88 LEU A C 1
ATOM 718 O O . LEU A 1 88 ? 4.120 1.387 -22.600 1.00 96.94 88 LEU A O 1
ATOM 722 N N . LYS A 1 89 ? 5.263 3.313 -22.441 1.00 96.44 89 LYS A N 1
ATOM 723 C CA . LYS A 1 89 ? 4.725 3.917 -23.662 1.00 96.44 89 LYS A CA 1
ATOM 724 C C . LYS A 1 89 ? 5.357 3.286 -24.903 1.00 96.44 89 LYS A C 1
ATOM 726 O O . LYS A 1 89 ? 4.644 3.021 -25.864 1.00 96.44 89 LYS A O 1
ATOM 731 N N . LEU A 1 90 ? 6.668 3.053 -24.860 1.00 95.62 90 LEU A N 1
ATOM 732 C CA . LEU A 1 90 ? 7.437 2.466 -25.959 1.00 95.62 90 LEU A CA 1
ATOM 733 C C . LEU A 1 90 ? 7.185 0.965 -26.119 1.00 95.62 90 LEU A C 1
ATOM 735 O O . LEU A 1 90 ? 7.067 0.483 -27.239 1.00 95.62 90 LEU A O 1
ATOM 739 N N . ASP A 1 91 ? 7.084 0.226 -25.011 1.00 95.00 91 ASP A N 1
ATOM 740 C CA . ASP A 1 91 ? 6.788 -1.209 -25.044 1.00 95.00 91 ASP A CA 1
ATOM 741 C C . ASP A 1 91 ? 5.734 -1.591 -23.986 1.00 95.00 91 ASP A C 1
ATOM 743 O O . ASP A 1 91 ? 6.066 -2.051 -22.885 1.00 95.00 91 ASP A O 1
ATOM 747 N N . PRO A 1 92 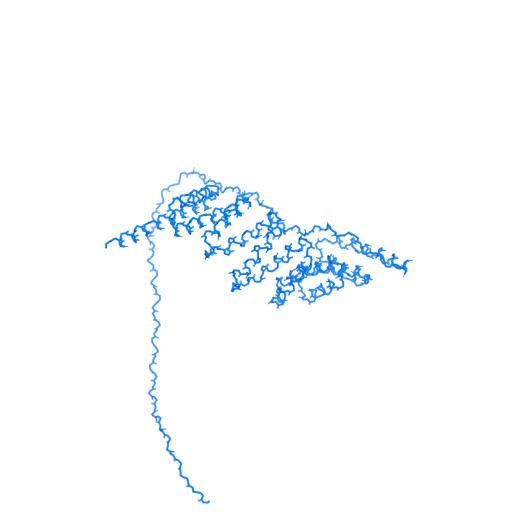? 4.435 -1.398 -24.296 1.00 92.12 92 PRO A N 1
ATOM 748 C CA . PRO A 1 92 ? 3.345 -1.683 -23.362 1.00 92.12 92 PRO A CA 1
ATOM 749 C C . PRO A 1 92 ? 3.202 -3.165 -22.996 1.00 92.12 92 PRO A C 1
ATOM 751 O O . P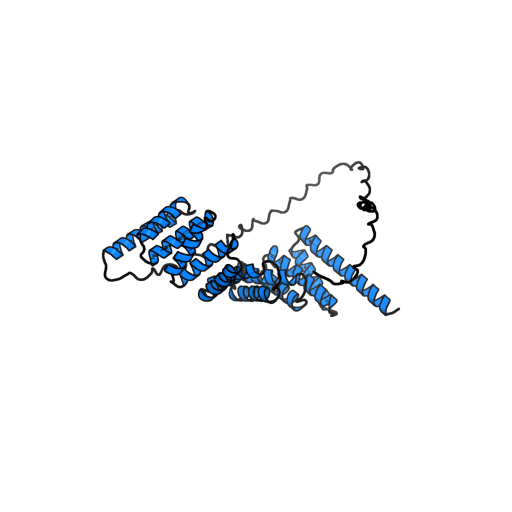RO A 1 92 ? 2.652 -3.475 -21.939 1.00 92.12 92 PRO A O 1
ATOM 754 N N . GLN A 1 93 ? 3.671 -4.068 -23.865 1.00 90.56 93 GLN A N 1
ATOM 755 C CA . GLN A 1 93 ? 3.538 -5.524 -23.720 1.00 90.56 93 GLN A CA 1
ATOM 756 C C . GLN A 1 93 ? 4.830 -6.190 -23.224 1.00 90.56 93 GLN A C 1
ATOM 758 O O . GLN A 1 93 ? 4.923 -7.418 -23.176 1.00 90.56 93 GLN A O 1
ATOM 763 N N . ALA A 1 94 ? 5.824 -5.392 -22.822 1.00 93.62 94 ALA A N 1
ATOM 764 C CA . ALA A 1 94 ? 7.082 -5.890 -22.295 1.00 93.62 94 ALA A CA 1
ATOM 765 C C . ALA A 1 94 ? 6.882 -6.846 -21.109 1.00 93.62 94 ALA A C 1
ATOM 767 O O . ALA A 1 94 ? 6.024 -6.642 -20.245 1.00 93.62 94 ALA A O 1
ATOM 768 N N . SER A 1 95 ? 7.784 -7.818 -20.958 1.00 93.19 95 SER A N 1
ATOM 769 C CA . SER A 1 95 ? 7.801 -8.718 -19.792 1.00 93.19 95 SER A CA 1
ATOM 770 C C . SER A 1 95 ? 7.928 -7.966 -18.456 1.00 93.19 95 SER A C 1
ATOM 772 O O . SER A 1 95 ? 7.433 -8.419 -17.418 1.00 93.19 95 SER A O 1
ATOM 774 N N . TYR A 1 96 ? 8.539 -6.776 -18.470 1.00 95.50 96 TYR A N 1
ATOM 775 C CA . TYR A 1 96 ? 8.650 -5.900 -17.308 1.00 95.50 96 TYR A CA 1
ATOM 776 C C . TYR A 1 96 ? 7.437 -4.988 -17.080 1.00 95.50 96 TYR A C 1
ATOM 778 O O . TYR A 1 96 ? 7.387 -4.334 -16.034 1.00 95.50 96 TYR A O 1
ATOM 786 N N . ALA A 1 97 ? 6.459 -4.930 -17.992 1.00 96.00 97 ALA A N 1
ATOM 787 C CA . ALA A 1 97 ? 5.377 -3.944 -17.961 1.00 96.00 97 ALA A CA 1
ATOM 788 C C . ALA A 1 97 ? 4.581 -3.987 -16.647 1.00 96.00 97 ALA A C 1
ATOM 790 O O . ALA A 1 97 ? 4.352 -2.960 -16.002 1.00 96.00 97 ALA A O 1
ATOM 791 N N . PHE A 1 98 ? 4.266 -5.194 -16.168 1.00 96.88 98 PHE A N 1
ATOM 792 C CA . PHE A 1 98 ? 3.638 -5.388 -14.862 1.00 96.88 98 PHE A CA 1
ATOM 793 C C . PHE A 1 98 ? 4.476 -4.798 -13.717 1.00 96.88 98 PHE A C 1
ATOM 795 O O . PHE A 1 98 ? 3.964 -4.078 -12.858 1.00 96.88 98 PHE A O 1
ATOM 802 N N . ASN A 1 99 ? 5.782 -5.086 -13.695 1.00 97.00 99 ASN A N 1
ATOM 803 C CA . ASN A 1 99 ? 6.678 -4.615 -12.640 1.00 97.00 99 ASN A CA 1
ATOM 804 C C . ASN A 1 99 ? 6.866 -3.095 -12.690 1.00 97.00 99 ASN A C 1
ATOM 806 O O . ASN A 1 99 ? 6.933 -2.474 -11.630 1.00 97.00 99 ASN A O 1
ATOM 810 N N . ALA A 1 100 ? 6.942 -2.513 -13.889 1.00 97.88 100 ALA A N 1
ATOM 811 C CA . ALA A 1 100 ? 7.039 -1.075 -14.100 1.00 97.88 100 ALA A CA 1
ATOM 812 C C . ALA A 1 100 ? 5.778 -0.362 -13.600 1.00 97.88 100 ALA A C 1
ATOM 814 O O . ALA A 1 100 ? 5.875 0.524 -12.754 1.00 97.88 100 ALA A O 1
ATOM 815 N N . ARG A 1 101 ? 4.587 -0.807 -14.016 1.00 97.44 101 ARG A N 1
ATOM 816 C CA . ARG A 1 101 ? 3.324 -0.182 -13.595 1.00 97.44 101 ARG A CA 1
ATOM 817 C C . ARG A 1 101 ? 3.065 -0.350 -12.096 1.00 97.44 101 ARG A C 1
ATOM 819 O O . ARG A 1 101 ? 2.713 0.615 -11.422 1.00 97.44 101 ARG A O 1
ATOM 826 N N . ARG A 1 102 ? 3.374 -1.523 -11.531 1.00 97.75 102 ARG A N 1
ATOM 827 C CA . ARG A 1 102 ? 3.392 -1.741 -10.074 1.00 97.75 102 ARG A CA 1
ATOM 828 C C . ARG A 1 102 ? 4.336 -0.786 -9.353 1.00 97.75 102 ARG A C 1
ATOM 830 O O . ARG A 1 102 ? 3.992 -0.289 -8.283 1.00 97.75 102 ARG A O 1
ATOM 837 N N . ALA A 1 103 ? 5.536 -0.577 -9.890 1.00 98.12 103 ALA A N 1
ATOM 838 C CA . ALA A 1 103 ? 6.509 0.328 -9.299 1.00 98.12 103 ALA A CA 1
ATOM 839 C C . ALA A 1 103 ? 6.006 1.776 -9.319 1.00 98.12 103 ALA A C 1
ATOM 841 O O . ALA A 1 103 ? 6.113 2.440 -8.295 1.00 98.12 103 ALA A O 1
ATOM 842 N N . ILE A 1 104 ? 5.395 2.228 -10.419 1.00 98.50 104 ILE A N 1
ATOM 843 C CA . ILE A 1 104 ? 4.781 3.560 -10.518 1.00 98.50 104 ILE A CA 1
ATOM 844 C C . ILE A 1 104 ? 3.676 3.727 -9.464 1.00 98.50 104 ILE A C 1
ATOM 846 O O . ILE A 1 104 ? 3.732 4.675 -8.685 1.00 98.50 104 ILE A O 1
ATOM 850 N N . GLY A 1 105 ? 2.724 2.788 -9.377 1.00 98.06 105 GLY A N 1
ATOM 851 C CA . GLY A 1 105 ? 1.647 2.850 -8.379 1.00 98.06 105 GLY A CA 1
ATOM 852 C C . GLY A 1 105 ? 2.175 2.913 -6.941 1.00 98.06 105 GLY A C 1
ATOM 853 O O . GLY A 1 105 ? 1.725 3.733 -6.146 1.00 98.06 105 GLY A O 1
ATOM 854 N N . ARG A 1 106 ? 3.211 2.124 -6.618 1.00 98.00 106 ARG A N 1
ATOM 855 C CA . ARG A 1 106 ? 3.884 2.185 -5.307 1.00 98.00 106 ARG A CA 1
ATOM 856 C C . ARG A 1 106 ? 4.638 3.490 -5.069 1.00 98.00 106 ARG A C 1
ATOM 858 O O . ARG A 1 106 ? 4.640 3.972 -3.947 1.00 98.00 106 ARG A O 1
ATOM 865 N N . ILE A 1 107 ? 5.282 4.070 -6.082 1.00 98.38 107 ILE A N 1
ATOM 866 C CA . ILE A 1 107 ? 5.939 5.376 -5.927 1.00 98.38 107 ILE A CA 1
ATOM 867 C C . ILE A 1 107 ? 4.897 6.443 -5.580 1.00 98.38 107 ILE A C 1
ATOM 869 O O . ILE A 1 107 ? 5.112 7.220 -4.649 1.00 98.38 107 ILE A O 1
ATOM 873 N N . PHE A 1 108 ? 3.764 6.458 -6.285 1.00 98.56 108 PHE A N 1
ATOM 874 C CA . PHE A 1 108 ? 2.681 7.386 -5.978 1.00 98.56 108 PHE A CA 1
ATOM 875 C C . PHE A 1 108 ? 2.114 7.173 -4.575 1.00 98.56 108 PHE A C 1
ATOM 877 O O . PHE A 1 108 ? 1.972 8.146 -3.843 1.00 98.56 108 PHE A O 1
ATOM 884 N N . GLN A 1 109 ? 1.876 5.921 -4.176 1.00 97.88 109 GLN A N 1
ATOM 885 C CA . GLN A 1 109 ? 1.317 5.590 -2.865 1.00 97.88 109 GLN A CA 1
ATOM 886 C C . GLN A 1 109 ? 2.286 5.898 -1.711 1.00 97.88 109 GLN A C 1
ATOM 888 O O . GLN A 1 109 ? 1.903 6.549 -0.746 1.00 97.88 109 GLN A O 1
ATOM 893 N N . ASP A 1 110 ? 3.535 5.435 -1.811 1.00 95.44 110 ASP A N 1
ATOM 894 C CA . ASP A 1 110 ? 4.444 5.322 -0.663 1.00 95.44 110 ASP A CA 1
ATOM 895 C C . ASP A 1 110 ? 5.478 6.465 -0.589 1.00 95.44 110 ASP A C 1
ATOM 897 O O . ASP A 1 110 ? 6.106 6.657 0.452 1.00 95.44 110 ASP A O 1
ATOM 901 N N . ARG A 1 111 ? 5.733 7.185 -1.696 1.00 96.25 111 ARG A N 1
ATOM 902 C CA . ARG A 1 111 ? 6.788 8.223 -1.776 1.00 96.25 111 ARG A CA 1
ATOM 903 C C . ARG A 1 111 ? 6.257 9.610 -2.095 1.00 96.25 111 ARG A C 1
ATOM 905 O O . ARG A 1 111 ? 6.788 10.587 -1.579 1.00 96.25 111 ARG A O 1
ATOM 912 N N . LEU A 1 112 ? 5.283 9.696 -2.999 1.00 96.31 112 LEU A N 1
ATOM 913 C CA . LEU A 1 112 ? 4.702 10.970 -3.430 1.00 96.31 112 LEU A CA 1
ATOM 914 C C . LEU A 1 112 ? 3.382 11.287 -2.723 1.00 96.31 112 LEU A C 1
ATOM 916 O O . LEU A 1 112 ? 2.942 12.428 -2.800 1.00 96.31 112 LEU A O 1
ATOM 920 N N . PHE A 1 113 ? 2.777 10.300 -2.053 1.00 96.50 113 PHE A N 1
ATOM 921 C CA . PHE A 1 113 ? 1.472 10.398 -1.391 1.00 96.50 113 PHE A CA 1
ATOM 922 C C . PHE A 1 113 ? 0.356 10.926 -2.314 1.00 96.50 113 PHE A C 1
ATOM 924 O O . PHE A 1 113 ? -0.623 11.516 -1.867 1.00 96.50 113 PHE A O 1
ATOM 931 N N . ASP A 1 114 ? 0.492 10.687 -3.621 1.00 98.00 114 ASP A N 1
ATOM 932 C CA . ASP A 1 114 ? -0.534 10.971 -4.622 1.00 98.00 114 ASP A CA 1
ATOM 933 C C . ASP A 1 114 ? -1.412 9.726 -4.774 1.00 98.00 114 ASP A C 1
ATOM 935 O O . ASP A 1 114 ? -1.238 8.885 -5.662 1.00 98.00 114 ASP A O 1
ATOM 939 N N . TYR A 1 115 ? -2.343 9.579 -3.836 1.00 97.75 115 TYR A N 1
ATOM 940 C CA . TYR A 1 115 ? -3.202 8.403 -3.744 1.00 97.75 115 TYR A CA 1
ATOM 941 C C . TYR A 1 115 ? -4.149 8.260 -4.937 1.00 97.75 115 TYR A C 1
ATOM 943 O O . TYR A 1 115 ? -4.481 7.136 -5.312 1.00 97.75 115 TYR A O 1
ATOM 951 N N . ARG A 1 116 ? -4.531 9.372 -5.579 1.00 98.25 116 ARG A N 1
ATOM 952 C CA . ARG A 1 116 ? -5.369 9.350 -6.783 1.00 98.25 116 ARG A CA 1
ATOM 953 C C . ARG A 1 116 ? -4.608 8.730 -7.950 1.00 98.25 116 ARG A C 1
ATOM 955 O O . ARG A 1 116 ? -5.110 7.800 -8.578 1.00 98.25 116 ARG A O 1
ATOM 962 N N . SER A 1 117 ? -3.383 9.190 -8.212 1.00 97.88 117 SER A N 1
ATOM 963 C CA . SER A 1 117 ? -2.537 8.582 -9.244 1.00 97.88 117 SER A CA 1
ATOM 964 C C . SER A 1 117 ? -2.199 7.127 -8.912 1.00 97.88 117 SER A C 1
ATOM 966 O O . SER A 1 117 ? -2.184 6.287 -9.808 1.00 97.88 117 SER A O 1
ATOM 968 N N . ALA A 1 118 ? -1.963 6.798 -7.639 1.00 98.50 118 ALA A N 1
ATOM 969 C CA . ALA A 1 118 ? -1.694 5.426 -7.217 1.00 98.50 118 ALA A CA 1
ATOM 970 C C . ALA A 1 118 ? -2.865 4.473 -7.511 1.00 98.50 118 ALA A C 1
ATOM 972 O O . ALA A 1 118 ? -2.641 3.420 -8.115 1.00 98.50 118 ALA A O 1
ATOM 973 N N . ALA A 1 119 ? -4.094 4.853 -7.136 1.00 98.19 119 ALA A N 1
ATOM 974 C CA . ALA A 1 119 ? -5.302 4.069 -7.395 1.00 98.19 119 ALA A CA 1
ATOM 975 C C . ALA A 1 119 ? -5.462 3.774 -8.894 1.00 98.19 119 ALA A C 1
ATOM 977 O O . ALA A 1 119 ? -5.532 2.607 -9.276 1.00 98.19 119 ALA A O 1
ATOM 978 N N . LEU A 1 120 ? -5.355 4.802 -9.745 1.00 97.69 120 LEU A N 1
ATOM 979 C CA . LEU A 1 120 ? -5.447 4.658 -11.204 1.00 97.69 120 LEU A CA 1
ATOM 980 C C . LEU A 1 120 ? -4.410 3.676 -11.774 1.00 97.69 120 LEU A C 1
ATOM 982 O O . LEU A 1 120 ? -4.702 2.906 -12.690 1.00 97.69 120 LEU A O 1
ATOM 986 N N . GLU A 1 121 ? -3.175 3.685 -11.268 1.00 97.81 121 GLU A N 1
ATOM 987 C CA . GLU A 1 121 ? -2.143 2.760 -11.751 1.00 97.81 121 GLU A CA 1
ATOM 988 C C . GLU A 1 121 ? -2.395 1.316 -11.294 1.00 97.81 121 GLU A C 1
ATOM 990 O O . GLU A 1 121 ? -2.112 0.382 -12.049 1.00 97.81 121 GLU A O 1
ATOM 995 N N . PHE A 1 122 ? -2.951 1.113 -10.097 1.00 98.38 122 PHE A N 1
ATOM 996 C CA . PHE A 1 122 ? -3.350 -0.212 -9.621 1.00 98.38 122 PHE A CA 1
ATOM 997 C C . PHE A 1 122 ? -4.605 -0.737 -10.329 1.00 98.38 122 PHE A C 1
ATOM 999 O O . PHE A 1 122 ? -4.640 -1.914 -10.677 1.00 98.38 122 PHE A O 1
ATOM 1006 N N . GLU A 1 123 ? -5.588 0.109 -10.631 1.00 97.56 123 GLU A N 1
ATOM 1007 C CA . GLU A 1 123 ? -6.753 -0.255 -11.451 1.00 97.56 123 GLU A CA 1
ATOM 1008 C C . GLU A 1 123 ? -6.325 -0.715 -12.844 1.00 97.56 123 GLU A C 1
ATOM 1010 O O . GLU A 1 123 ? -6.735 -1.777 -13.313 1.00 97.56 123 GLU A O 1
ATOM 1015 N N . ARG A 1 124 ? -5.408 0.024 -13.478 1.00 96.06 124 ARG A N 1
ATOM 1016 C CA . ARG A 1 124 ? -4.824 -0.384 -14.761 1.00 96.06 124 ARG A CA 1
ATOM 1017 C C . ARG A 1 124 ? -4.079 -1.714 -14.666 1.00 96.06 124 ARG A C 1
ATOM 1019 O O . ARG A 1 124 ? -4.067 -2.453 -15.643 1.00 96.06 124 ARG A O 1
ATOM 1026 N N . LEU A 1 125 ? -3.463 -2.057 -13.527 1.00 96.00 125 LEU A N 1
ATOM 1027 C CA . LEU A 1 125 ? -2.888 -3.399 -13.346 1.00 96.00 125 LEU A CA 1
ATOM 1028 C C . LEU A 1 125 ? -3.965 -4.485 -13.365 1.00 96.00 125 LEU A C 1
ATOM 1030 O O . LEU A 1 125 ? -3.741 -5.518 -13.991 1.00 96.00 125 LEU A O 1
ATOM 1034 N N . LEU A 1 126 ? -5.101 -4.262 -12.696 1.00 95.62 126 LEU A N 1
ATOM 1035 C CA . LEU A 1 126 ? -6.217 -5.212 -12.704 1.00 95.62 126 LEU A CA 1
ATOM 1036 C C . LEU A 1 126 ? -6.783 -5.391 -14.122 1.00 95.62 126 LEU A C 1
ATOM 1038 O O . LEU A 1 126 ? -7.099 -6.509 -14.511 1.00 95.62 126 LEU A O 1
ATOM 1042 N N . GLN A 1 127 ? -6.868 -4.306 -14.898 1.00 95.69 127 GLN A N 1
ATOM 1043 C CA . GLN A 1 127 ? -7.390 -4.317 -16.270 1.00 95.69 127 GLN A CA 1
ATOM 1044 C C . GLN A 1 127 ? -6.437 -4.969 -17.280 1.00 95.69 127 GLN A C 1
ATOM 1046 O O . GLN A 1 127 ? -6.880 -5.713 -18.147 1.00 95.69 127 GLN A O 1
ATOM 1051 N N . LEU A 1 128 ? -5.135 -4.676 -17.196 1.00 94.38 128 LEU A N 1
ATOM 1052 C CA . LEU A 1 128 ? -4.144 -5.147 -18.171 1.00 94.38 128 LEU A CA 1
ATOM 1053 C C . LEU A 1 128 ? -3.652 -6.572 -17.895 1.00 94.38 128 LEU A C 1
ATOM 1055 O O . LEU A 1 128 ? -3.125 -7.217 -18.796 1.00 94.38 128 LEU A O 1
ATOM 1059 N N . PHE A 1 129 ? -3.779 -7.056 -16.657 1.00 94.75 129 PHE A N 1
ATOM 1060 C CA . PHE A 1 129 ? -3.276 -8.370 -16.249 1.00 94.75 129 PHE A CA 1
ATOM 1061 C C . PHE A 1 129 ? -4.334 -9.193 -15.488 1.00 94.75 129 PHE A C 1
ATOM 1063 O O . PHE A 1 129 ? -4.023 -9.687 -14.398 1.00 94.75 129 PHE A O 1
ATOM 1070 N N . PRO A 1 130 ? -5.560 -9.356 -16.028 1.00 94.81 130 PRO A N 1
ATOM 1071 C CA . PRO A 1 130 ? -6.677 -9.974 -15.309 1.00 94.81 130 PRO A CA 1
ATOM 1072 C C . PRO A 1 130 ? -6.390 -11.425 -14.901 1.00 94.81 130 PRO A C 1
ATOM 1074 O O . PRO A 1 130 ? -6.752 -11.840 -13.805 1.00 94.81 130 PRO A O 1
ATOM 1077 N N . ASP A 1 131 ? -5.647 -12.166 -15.725 1.00 93.69 131 ASP A N 1
ATOM 1078 C CA . ASP A 1 131 ? -5.354 -13.586 -15.488 1.00 93.69 131 ASP A CA 1
ATOM 1079 C C . ASP A 1 131 ? -4.133 -13.812 -14.586 1.00 93.69 131 ASP A C 1
ATOM 1081 O O . ASP A 1 131 ? -3.741 -14.948 -14.306 1.00 93.69 131 ASP A O 1
ATOM 1085 N N . ARG A 1 132 ? -3.473 -12.739 -14.127 1.00 94.50 132 ARG A N 1
ATOM 1086 C CA . ARG A 1 132 ? -2.246 -12.880 -13.345 1.00 94.50 132 ARG A CA 1
ATOM 1087 C C . ARG A 1 132 ? -2.565 -13.391 -11.932 1.00 94.50 132 ARG A C 1
ATOM 1089 O O . ARG A 1 132 ? -3.308 -12.739 -11.195 1.00 94.50 132 ARG A O 1
ATOM 1096 N N . PRO A 1 133 ? -1.924 -14.479 -11.464 1.00 93.25 133 PRO A N 1
ATOM 1097 C CA . PRO A 1 133 ? -2.203 -15.026 -10.141 1.00 93.25 133 PRO A CA 1
ATOM 1098 C C . PRO A 1 133 ? -2.031 -14.014 -9.000 1.00 93.25 133 PRO A C 1
ATOM 1100 O O . PRO A 1 133 ? -0.982 -13.382 -8.801 1.00 93.25 133 PRO A O 1
ATOM 1103 N N . GLY A 1 134 ? -3.098 -13.869 -8.216 1.00 91.12 134 GLY A N 1
ATOM 1104 C CA . GLY A 1 134 ? -3.174 -12.939 -7.097 1.00 91.12 134 GLY A CA 1
ATOM 1105 C C . GLY A 1 134 ? -3.205 -11.466 -7.509 1.00 91.12 134 GLY A C 1
ATOM 1106 O O . GLY A 1 134 ? -2.852 -10.628 -6.684 1.00 91.12 134 GLY A O 1
ATOM 1107 N N . ILE A 1 135 ? -3.578 -11.122 -8.744 1.00 94.94 135 ILE A N 1
ATOM 1108 C CA . ILE A 1 135 ? -3.753 -9.724 -9.167 1.00 94.94 135 ILE A CA 1
ATOM 1109 C C . ILE A 1 135 ? -4.793 -8.991 -8.306 1.00 94.94 135 ILE A C 1
ATOM 1111 O O . ILE A 1 135 ? -4.586 -7.841 -7.934 1.00 94.94 135 ILE A O 1
ATOM 1115 N N . GLU A 1 136 ? -5.833 -9.690 -7.850 1.00 92.94 136 GLU A N 1
ATOM 1116 C CA . GLU A 1 136 ? -6.890 -9.140 -6.987 1.00 92.94 136 GLU A CA 1
ATOM 1117 C C . GLU A 1 136 ? -6.347 -8.508 -5.696 1.00 92.94 136 GLU A C 1
ATOM 1119 O O . GLU A 1 136 ? -6.954 -7.590 -5.154 1.00 92.94 136 GLU A O 1
ATOM 1124 N N . ARG A 1 137 ? -5.148 -8.907 -5.235 1.00 93.44 137 ARG A N 1
ATOM 1125 C CA . ARG A 1 137 ? -4.494 -8.312 -4.056 1.00 93.44 137 ARG A CA 1
ATOM 1126 C C . ARG A 1 137 ? -4.235 -6.805 -4.198 1.00 93.44 137 ARG A C 1
ATOM 1128 O O . ARG A 1 137 ? -4.031 -6.135 -3.189 1.00 93.44 137 ARG A O 1
ATOM 1135 N N . TYR A 1 138 ? -4.213 -6.262 -5.421 1.00 97.00 138 TYR A N 1
ATOM 1136 C CA . TYR A 1 138 ? -4.097 -4.816 -5.639 1.00 97.00 138 TYR A CA 1
ATOM 1137 C C . TYR A 1 138 ? -5.369 -4.051 -5.275 1.00 97.00 138 TYR A C 1
ATOM 1139 O O . TYR A 1 138 ? -5.252 -2.869 -4.971 1.00 97.00 138 TYR A O 1
ATOM 1147 N N . ARG A 1 139 ? -6.536 -4.705 -5.178 1.00 97.50 139 ARG A N 1
ATOM 1148 C CA . ARG A 1 139 ? -7.756 -4.073 -4.646 1.00 97.50 139 ARG A CA 1
ATOM 1149 C C . ARG A 1 139 ? -7.576 -3.571 -3.226 1.00 97.50 139 ARG A C 1
ATOM 1151 O O . ARG A 1 139 ? -8.040 -2.489 -2.907 1.00 97.50 139 ARG A O 1
ATOM 1158 N N . TYR A 1 140 ? -6.796 -4.276 -2.403 1.00 98.25 140 TYR A N 1
ATOM 1159 C CA . TYR A 1 140 ? -6.451 -3.779 -1.072 1.00 98.25 140 TYR A CA 1
ATOM 1160 C C . TYR A 1 140 ? -5.676 -2.457 -1.146 1.00 98.25 140 TYR A C 1
ATOM 1162 O O . TYR A 1 140 ? -5.946 -1.545 -0.375 1.00 98.25 140 TYR A O 1
ATOM 1170 N N . ARG A 1 141 ? -4.754 -2.307 -2.107 1.00 98.19 141 ARG A N 1
ATOM 1171 C CA . ARG A 1 141 ? -4.024 -1.043 -2.299 1.00 98.19 141 ARG A CA 1
ATOM 1172 C C . ARG A 1 141 ? -4.920 0.068 -2.831 1.00 98.19 141 ARG A C 1
ATOM 1174 O O . ARG A 1 141 ? -4.781 1.195 -2.378 1.00 98.19 141 ARG A O 1
ATOM 1181 N N . ILE A 1 142 ? -5.836 -0.250 -3.742 1.00 98.62 142 ILE A N 1
ATOM 1182 C CA . ILE A 1 142 ? -6.841 0.696 -4.244 1.00 98.62 142 ILE A CA 1
ATOM 1183 C C . ILE A 1 142 ? -7.728 1.173 -3.084 1.00 98.62 142 ILE A C 1
ATOM 1185 O O . ILE A 1 142 ? -7.843 2.374 -2.859 1.00 98.62 142 ILE A O 1
ATOM 1189 N N . ALA A 1 143 ? -8.246 0.250 -2.268 1.00 98.44 143 ALA A N 1
ATOM 1190 C CA . ALA A 1 143 ? -9.026 0.573 -1.077 1.00 98.44 143 ALA A CA 1
ATOM 1191 C C . ALA A 1 143 ? -8.237 1.442 -0.082 1.00 98.44 143 ALA A C 1
ATOM 1193 O O . ALA A 1 143 ? -8.771 2.409 0.454 1.00 98.44 143 ALA A O 1
ATOM 1194 N N . GLN A 1 144 ? -6.950 1.147 0.140 1.00 98.50 144 GLN A N 1
ATOM 1195 C CA . GLN A 1 144 ? -6.078 1.992 0.962 1.00 98.50 144 GLN A CA 1
ATOM 1196 C C . GLN A 1 144 ? -5.946 3.401 0.377 1.00 98.50 144 GLN A C 1
ATOM 1198 O O . GLN A 1 144 ? -6.020 4.367 1.128 1.00 98.50 144 GLN A O 1
ATOM 1203 N N . CYS A 1 145 ? -5.758 3.535 -0.938 1.00 98.56 145 CYS A N 1
ATOM 1204 C CA . CYS A 1 145 ? -5.691 4.834 -1.603 1.00 98.56 145 CYS A CA 1
ATOM 1205 C C . CYS A 1 145 ? -6.987 5.632 -1.415 1.00 98.56 145 CYS A C 1
ATOM 1207 O O . CYS A 1 145 ? -6.913 6.794 -1.026 1.00 98.56 145 CYS A O 1
ATOM 1209 N N . TYR A 1 146 ? -8.154 5.015 -1.611 1.00 98.56 146 TYR A N 1
ATOM 1210 C CA . TYR A 1 146 ? -9.441 5.675 -1.378 1.00 98.56 146 TYR A CA 1
ATOM 1211 C C . TYR A 1 146 ? -9.649 6.071 0.084 1.00 98.56 146 TYR A C 1
ATOM 1213 O O . TYR A 1 146 ? -10.067 7.193 0.356 1.00 98.56 146 TYR A O 1
ATOM 1221 N N . PHE A 1 147 ? -9.239 5.224 1.030 1.00 98.38 147 PHE A N 1
ATOM 1222 C CA . PHE A 1 147 ? -9.283 5.564 2.451 1.00 98.38 147 PHE A CA 1
ATOM 1223 C C . PHE A 1 147 ? -8.436 6.808 2.767 1.00 98.38 147 PHE A C 1
ATOM 1225 O O . PHE A 1 147 ? -8.880 7.689 3.497 1.00 98.38 147 PHE A O 1
ATOM 1232 N N . GLN A 1 148 ? -7.234 6.922 2.189 1.00 97.94 148 GLN A N 1
ATOM 1233 C CA . GLN A 1 148 ? -6.387 8.113 2.355 1.00 97.94 148 GLN A CA 1
ATOM 1234 C C . GLN A 1 148 ? -6.966 9.363 1.680 1.00 97.94 148 GLN A C 1
ATOM 1236 O O . GLN A 1 148 ? -6.728 10.476 2.138 1.00 97.94 148 GLN A O 1
ATOM 1241 N N . LEU A 1 149 ? -7.739 9.185 0.607 1.00 96.81 149 LEU A N 1
ATOM 1242 C CA . LEU A 1 149 ? -8.496 10.258 -0.041 1.00 96.81 149 LEU A CA 1
ATOM 1243 C C . LEU A 1 149 ? -9.768 10.645 0.731 1.00 96.81 149 LEU A C 1
ATOM 1245 O O . LEU A 1 149 ? -10.482 11.531 0.272 1.00 96.81 149 LEU A O 1
ATOM 1249 N N . GLN A 1 150 ? -10.046 9.999 1.872 1.00 97.19 150 GLN A N 1
ATOM 1250 C CA . GLN A 1 150 ? -11.292 10.118 2.641 1.00 97.19 150 GLN A CA 1
ATOM 1251 C C . GLN A 1 150 ? -12.548 9.712 1.853 1.00 97.19 150 GLN A C 1
ATOM 1253 O O . GLN A 1 150 ? -13.671 9.990 2.267 1.00 97.19 150 GLN A O 1
ATOM 1258 N N . ASP A 1 151 ? -12.364 9.001 0.740 1.00 98.06 151 ASP A N 1
ATOM 1259 C CA . ASP A 1 151 ? -13.440 8.371 -0.015 1.00 98.06 151 ASP A CA 1
ATOM 1260 C C . ASP A 1 151 ? -13.723 6.998 0.605 1.00 98.06 151 ASP A C 1
ATOM 1262 O O . ASP A 1 151 ? -13.298 5.939 0.128 1.00 98.06 151 ASP A O 1
ATOM 1266 N N . PHE A 1 152 ? -14.354 7.036 1.777 1.00 97.19 152 PHE A N 1
ATOM 1267 C CA . PHE A 1 152 ? -14.607 5.837 2.568 1.00 97.19 152 PHE A CA 1
ATOM 1268 C C . PHE A 1 152 ? -15.591 4.896 1.873 1.00 97.19 152 PHE A C 1
ATOM 1270 O O . PHE A 1 152 ? -15.433 3.682 1.981 1.00 97.19 152 PHE A O 1
ATOM 1277 N N . GLU A 1 153 ? -16.530 5.427 1.088 1.00 97.38 153 GLU A N 1
ATOM 1278 C CA . GLU A 1 153 ? -17.481 4.624 0.323 1.00 97.38 153 GLU A CA 1
ATOM 1279 C C . GLU A 1 153 ? -16.753 3.731 -0.692 1.00 97.38 153 GLU A C 1
ATOM 1281 O O . GLU A 1 153 ? -16.932 2.508 -0.677 1.00 97.38 153 GLU A O 1
ATOM 1286 N N . GLN A 1 154 ? -15.864 4.308 -1.512 1.00 97.75 154 GLN A N 1
ATOM 1287 C CA . GLN A 1 154 ? -15.064 3.531 -2.463 1.00 97.75 154 GLN A CA 1
ATOM 1288 C C . GLN A 1 154 ? -14.091 2.584 -1.754 1.00 97.75 154 GLN A C 1
ATOM 1290 O O . GLN A 1 154 ? -13.927 1.432 -2.166 1.00 97.75 154 GLN A O 1
ATOM 1295 N N . ALA A 1 155 ? -13.490 3.013 -0.638 1.00 98.44 155 ALA A N 1
ATOM 1296 C CA . ALA A 1 155 ? -12.629 2.145 0.163 1.00 98.44 155 ALA A CA 1
ATOM 1297 C C . ALA A 1 155 ? -13.372 0.893 0.663 1.00 98.44 155 ALA A C 1
ATOM 1299 O O . ALA A 1 155 ? -12.816 -0.212 0.631 1.00 98.44 155 ALA A O 1
ATOM 1300 N N . ARG A 1 156 ? -14.634 1.039 1.093 1.00 97.94 156 ARG A N 1
ATOM 1301 C CA . ARG A 1 156 ? -15.486 -0.089 1.490 1.00 97.94 156 ARG A CA 1
ATOM 1302 C C . ARG A 1 156 ? -15.850 -0.970 0.309 1.00 97.94 156 ARG A C 1
ATOM 1304 O O . ARG A 1 156 ? -15.693 -2.183 0.426 1.00 97.94 156 ARG A O 1
ATOM 1311 N N . ALA A 1 157 ? -16.294 -0.386 -0.803 1.00 97.94 157 ALA A N 1
ATOM 1312 C CA . ALA A 1 157 ? -16.694 -1.137 -1.991 1.00 97.94 157 ALA A CA 1
ATOM 1313 C C . ALA A 1 157 ? -15.556 -2.043 -2.496 1.00 97.94 157 ALA A C 1
ATOM 1315 O O . ALA A 1 157 ? -15.744 -3.247 -2.683 1.00 97.94 157 ALA A O 1
ATOM 1316 N N . GLU A 1 158 ? -14.342 -1.500 -2.610 1.00 98.06 158 GLU A N 1
ATOM 1317 C CA . GLU A 1 158 ? -13.160 -2.261 -3.031 1.00 98.06 158 GLU A CA 1
ATOM 1318 C C . GLU A 1 158 ? -12.736 -3.320 -2.002 1.00 98.06 158 GLU A C 1
ATOM 1320 O O . GLU A 1 158 ? -12.352 -4.436 -2.369 1.00 98.06 158 GLU A O 1
ATOM 1325 N N . SER A 1 159 ? -12.853 -3.012 -0.705 1.00 98.38 159 SER A N 1
ATOM 1326 C CA . SER A 1 159 ? -12.579 -3.977 0.369 1.00 98.38 159 SER A CA 1
ATOM 1327 C C . SER A 1 159 ? -13.565 -5.148 0.345 1.00 98.38 159 SER A C 1
ATOM 1329 O O . SER A 1 159 ? -13.155 -6.305 0.442 1.00 98.38 159 SER A O 1
ATOM 1331 N N . GLN A 1 160 ? -14.858 -4.870 0.172 1.00 97.88 160 GLN A N 1
ATOM 1332 C CA . GLN A 1 160 ? -15.911 -5.882 0.087 1.00 97.88 160 GLN A CA 1
ATOM 1333 C C . GLN A 1 160 ? -15.734 -6.772 -1.141 1.00 97.88 160 GLN A C 1
ATOM 1335 O O . GLN A 1 160 ? -15.792 -7.995 -1.021 1.00 97.88 160 GLN A O 1
ATOM 1340 N N . LEU A 1 161 ? -15.453 -6.181 -2.303 1.00 96.81 161 LEU A N 1
ATOM 1341 C CA . LEU A 1 161 ? -15.206 -6.934 -3.529 1.00 96.81 161 LEU A CA 1
ATOM 1342 C C . LEU A 1 161 ? -13.991 -7.862 -3.391 1.00 96.81 161 L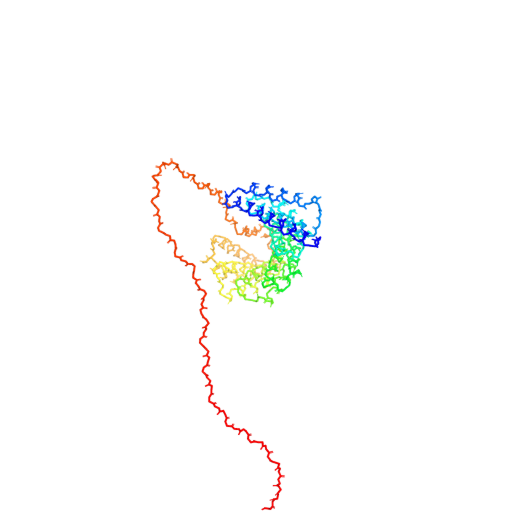EU A C 1
ATOM 1344 O O . LEU A 1 161 ? -14.014 -9.001 -3.862 1.00 96.81 161 LEU A O 1
ATOM 1348 N N . LEU A 1 162 ? -12.936 -7.411 -2.706 1.00 97.50 162 LEU A N 1
ATOM 1349 C CA . LEU A 1 162 ? -11.787 -8.262 -2.420 1.00 97.50 162 LEU A CA 1
ATOM 1350 C C . LEU A 1 162 ? -12.131 -9.393 -1.444 1.00 97.50 162 LEU A C 1
ATOM 1352 O O . LEU A 1 162 ? -11.724 -10.526 -1.687 1.00 97.50 162 LEU A O 1
ATOM 1356 N N . LEU A 1 163 ? -12.891 -9.124 -0.380 1.00 97.19 163 LEU A N 1
ATOM 1357 C CA . LEU A 1 163 ? -13.301 -10.144 0.596 1.00 97.19 163 LEU A CA 1
ATOM 1358 C C . LEU A 1 163 ? -14.255 -11.189 0.006 1.00 97.19 163 LEU A C 1
ATOM 1360 O O . LEU A 1 163 ? -14.206 -12.341 0.423 1.00 97.19 163 LEU A O 1
ATOM 1364 N N . GLN A 1 164 ? -15.065 -10.834 -0.995 1.00 96.31 164 GLN A N 1
ATOM 1365 C CA . GLN A 1 164 ? -15.871 -11.807 -1.741 1.00 96.31 164 GLN A CA 1
ATOM 1366 C C . GLN A 1 164 ? -14.994 -12.826 -2.482 1.00 96.31 164 GLN A C 1
ATOM 1368 O O . GLN A 1 164 ? -15.325 -14.008 -2.535 1.00 96.31 164 GLN A O 1
ATOM 1373 N N . LYS A 1 165 ? -13.858 -12.383 -3.038 1.00 93.38 165 LYS A N 1
ATOM 1374 C CA . LYS A 1 165 ? -12.921 -13.251 -3.770 1.00 93.38 165 LYS A CA 1
ATOM 1375 C C . LYS A 1 165 ? -11.934 -13.975 -2.855 1.00 93.38 165 LYS A C 1
ATOM 1377 O O . LYS A 1 165 ? -11.569 -15.115 -3.121 1.00 93.38 165 LYS A O 1
ATOM 1382 N N . LEU A 1 166 ? -11.468 -13.300 -1.808 1.00 94.31 166 LEU A N 1
ATOM 1383 C CA . LEU A 1 166 ? -10.465 -13.772 -0.855 1.00 94.31 166 LEU A CA 1
ATOM 1384 C C . LEU A 1 166 ? -10.997 -13.587 0.578 1.00 94.31 166 LEU A C 1
ATOM 1386 O O . LEU A 1 166 ? -10.568 -12.669 1.281 1.00 94.31 166 LEU A O 1
ATOM 1390 N N . PRO A 1 167 ? -11.925 -14.450 1.032 1.00 94.50 167 PRO A N 1
ATOM 1391 C CA . PRO A 1 167 ? -12.588 -14.279 2.325 1.00 94.50 167 PRO A CA 1
ATOM 1392 C C . PRO A 1 167 ? -11.695 -14.614 3.524 1.00 94.50 167 PRO A C 1
ATOM 1394 O O . PRO A 1 167 ? -12.026 -14.245 4.652 1.00 94.50 167 PRO A O 1
ATOM 1397 N N . GLN A 1 168 ? -10.581 -15.318 3.313 1.00 92.62 168 GLN A N 1
ATOM 1398 C CA . GLN A 1 168 ? -9.749 -15.877 4.378 1.00 92.62 168 GLN A CA 1
ATOM 1399 C C . GLN A 1 168 ? -8.260 -15.572 4.195 1.00 92.62 168 GLN A C 1
ATOM 1401 O O . GLN A 1 168 ? -7.795 -15.175 3.124 1.00 92.62 168 GLN A O 1
ATOM 1406 N N . GLY A 1 169 ? -7.505 -15.792 5.269 1.00 92.69 169 GLY A N 1
ATOM 1407 C CA . GLY A 1 169 ? -6.056 -15.635 5.313 1.00 92.69 169 GLY A CA 1
ATOM 1408 C C . GLY A 1 169 ? -5.587 -14.242 5.751 1.00 92.69 169 GLY A C 1
ATOM 1409 O O . GLY A 1 169 ? -6.396 -13.335 5.962 1.00 92.69 169 GLY A O 1
ATOM 1410 N N . PRO A 1 170 ? -4.261 -14.043 5.876 1.00 92.56 170 PRO A N 1
ATOM 1411 C CA . PRO A 1 170 ? -3.698 -12.830 6.473 1.00 92.56 170 PRO A CA 1
ATOM 1412 C C . PRO A 1 170 ? -4.095 -11.535 5.751 1.00 92.56 170 PRO A C 1
ATOM 1414 O O . PRO A 1 170 ? -4.344 -10.517 6.391 1.00 92.56 170 PRO A O 1
ATOM 1417 N N . LEU A 1 171 ? -4.199 -11.569 4.416 1.00 94.50 171 LEU A N 1
ATOM 1418 C CA . LEU A 1 171 ? -4.657 -10.414 3.642 1.00 94.50 171 LEU A CA 1
ATOM 1419 C C . LEU A 1 171 ? -6.123 -10.084 3.945 1.00 94.50 171 LEU A C 1
ATOM 1421 O O . LEU A 1 171 ? -6.453 -8.914 4.097 1.00 94.50 171 LEU A O 1
ATOM 1425 N N . ALA A 1 172 ? -6.989 -11.090 4.079 1.00 96.75 172 ALA A N 1
ATOM 1426 C CA . ALA A 1 172 ? -8.401 -10.871 4.376 1.00 96.75 172 ALA A CA 1
ATOM 1427 C C . ALA A 1 172 ? -8.594 -10.195 5.742 1.00 96.75 172 ALA A C 1
ATOM 1429 O O . ALA A 1 172 ? -9.435 -9.312 5.869 1.00 96.75 172 ALA A O 1
ATOM 1430 N N . LEU A 1 173 ? -7.780 -10.537 6.748 1.00 96.25 173 LEU A N 1
ATOM 1431 C CA . LEU A 1 173 ? -7.789 -9.843 8.043 1.00 96.25 173 LEU A CA 1
ATOM 1432 C C . LEU A 1 173 ? -7.403 -8.361 7.905 1.00 96.25 173 LEU A C 1
ATOM 1434 O O . LEU A 1 173 ? -8.071 -7.494 8.463 1.00 96.25 173 LEU A O 1
ATOM 1438 N N . GLN A 1 174 ? -6.372 -8.048 7.112 1.00 96.00 174 GLN A N 1
ATOM 1439 C CA . GLN A 1 174 ? -5.979 -6.656 6.849 1.00 96.00 174 GLN A CA 1
ATOM 1440 C C . GLN A 1 174 ? -7.062 -5.869 6.099 1.00 96.00 174 GLN A C 1
ATOM 1442 O O . GLN A 1 174 ? -7.293 -4.696 6.393 1.00 96.00 174 GLN A O 1
ATOM 1447 N N . VAL A 1 175 ? -7.746 -6.512 5.151 1.00 98.06 175 VAL A N 1
ATOM 1448 C CA . VAL A 1 175 ? -8.850 -5.896 4.406 1.00 98.06 175 VAL A CA 1
ATOM 1449 C C . VAL A 1 175 ? -10.062 -5.673 5.314 1.00 98.06 175 VAL A C 1
ATOM 1451 O O . VAL A 1 175 ? -10.661 -4.604 5.249 1.00 98.06 175 VAL A O 1
ATOM 1454 N N . ARG A 1 176 ? -10.387 -6.611 6.216 1.00 98.31 176 ARG A N 1
ATOM 1455 C CA . ARG A 1 176 ? -11.439 -6.411 7.230 1.00 98.31 176 ARG A CA 1
ATOM 1456 C C . ARG A 1 176 ? -11.114 -5.255 8.173 1.00 98.31 176 ARG A C 1
ATOM 1458 O O . ARG A 1 176 ? -11.987 -4.437 8.428 1.00 98.31 176 ARG A O 1
ATOM 1465 N N . LEU A 1 177 ? -9.864 -5.122 8.625 1.00 97.94 177 LEU A N 1
ATOM 1466 C CA . LEU A 1 177 ? -9.444 -3.957 9.417 1.00 97.94 177 LEU A CA 1
ATOM 1467 C C . LEU A 1 177 ? -9.689 -2.643 8.665 1.00 97.94 177 LEU A C 1
ATOM 1469 O O . LEU A 1 177 ? -10.180 -1.683 9.250 1.00 97.94 177 LEU A O 1
ATOM 1473 N N . LEU A 1 178 ? -9.346 -2.585 7.375 1.00 98.06 178 LEU A N 1
ATOM 1474 C CA . LEU A 1 178 ? -9.595 -1.398 6.556 1.00 98.06 178 LEU A CA 1
ATOM 1475 C C . LEU A 1 178 ? -11.095 -1.124 6.386 1.00 98.06 178 LEU A C 1
ATOM 1477 O O . LEU A 1 178 ? -11.507 0.026 6.496 1.00 98.06 178 LEU A O 1
ATOM 1481 N N . LEU A 1 179 ? -11.899 -2.167 6.171 1.00 98.56 179 LEU A N 1
ATOM 1482 C CA . LEU A 1 179 ? -13.354 -2.076 6.062 1.00 98.56 179 LEU A CA 1
ATOM 1483 C C . LEU A 1 179 ? -13.993 -1.546 7.356 1.00 98.56 179 LEU A C 1
ATOM 1485 O O . LEU A 1 179 ? -14.816 -0.637 7.289 1.00 98.56 179 LEU A O 1
ATOM 1489 N N . GLY A 1 180 ? -13.585 -2.067 8.518 1.00 98.06 180 GLY A N 1
ATOM 1490 C CA . GLY A 1 180 ? -14.040 -1.592 9.829 1.00 98.06 180 GLY A CA 1
ATOM 1491 C C . GLY A 1 180 ? -13.687 -0.122 10.056 1.00 98.06 180 GLY A C 1
ATOM 1492 O O . GLY A 1 180 ? -14.561 0.679 10.382 1.00 98.06 180 GLY A O 1
ATOM 1493 N N . ASN A 1 181 ? -12.443 0.269 9.756 1.00 97.25 181 ASN A N 1
ATOM 1494 C CA . ASN A 1 181 ? -12.022 1.671 9.846 1.00 97.25 181 ASN A CA 1
ATOM 1495 C C . ASN A 1 181 ? -12.825 2.572 8.900 1.00 97.25 181 ASN A C 1
ATOM 1497 O O . ASN A 1 181 ? -13.180 3.682 9.277 1.00 97.25 181 ASN A O 1
ATOM 1501 N N . ALA A 1 182 ? -13.110 2.117 7.677 1.00 97.94 182 ALA A N 1
ATOM 1502 C CA . ALA A 1 182 ? -13.883 2.893 6.714 1.00 97.94 182 ALA A CA 1
ATOM 1503 C C . ALA A 1 182 ? -15.329 3.103 7.191 1.00 97.94 182 ALA A C 1
ATOM 1505 O O . ALA A 1 182 ? -15.813 4.230 7.147 1.00 97.94 182 ALA A O 1
ATOM 1506 N N . TYR A 1 183 ? -15.983 2.070 7.738 1.00 98.38 183 TYR A N 1
ATOM 1507 C CA . TYR A 1 183 ? -17.290 2.228 8.389 1.00 98.38 183 TYR A CA 1
ATOM 1508 C C . TYR A 1 183 ? -17.237 3.208 9.564 1.00 98.38 183 TYR A C 1
ATOM 1510 O O . TYR A 1 183 ? -18.098 4.078 9.678 1.00 98.38 183 TYR A O 1
ATOM 1518 N N . TYR A 1 184 ? -16.218 3.104 10.420 1.00 97.81 184 TYR A N 1
ATOM 1519 C CA . TYR A 1 184 ? -16.046 4.015 11.550 1.00 97.81 184 TYR A CA 1
ATOM 1520 C C . TYR A 1 184 ? -15.898 5.468 11.080 1.00 97.81 184 TYR A C 1
ATOM 1522 O O . TYR A 1 184 ? -16.532 6.366 11.629 1.00 97.81 184 TYR A O 1
ATOM 1530 N N . SER A 1 185 ? -15.090 5.708 10.043 1.00 96.19 185 SER A N 1
ATOM 1531 C CA . SER A 1 185 ? -14.862 7.042 9.480 1.00 96.19 185 SER A CA 1
ATOM 1532 C C . SER A 1 185 ? -16.097 7.651 8.807 1.00 96.19 185 SER A C 1
ATOM 1534 O O . SER A 1 185 ? -16.220 8.871 8.781 1.00 96.19 185 SER A O 1
ATOM 1536 N N . GLU A 1 186 ? -17.035 6.833 8.325 1.00 94.81 186 GLU A N 1
ATOM 1537 C CA . GLU A 1 186 ? -18.358 7.280 7.858 1.00 94.81 186 GLU A CA 1
ATOM 1538 C C . GLU A 1 186 ? -19.356 7.538 9.007 1.00 94.81 186 GLU A C 1
ATOM 1540 O O . GLU A 1 186 ? -20.499 7.914 8.753 1.00 94.81 186 GLU A O 1
ATOM 1545 N N . GLY A 1 187 ? -18.977 7.297 10.267 1.00 94.81 187 GLY A N 1
ATOM 1546 C CA . GLY A 1 187 ? -19.885 7.361 11.419 1.00 94.81 187 GLY A CA 1
ATOM 1547 C C . GLY A 1 187 ? -20.794 6.134 11.565 1.00 94.81 187 GLY A C 1
ATOM 1548 O O . GLY A 1 187 ? -21.701 6.113 12.396 1.00 94.81 187 GLY A O 1
ATOM 1549 N N . ARG A 1 188 ? -20.560 5.075 10.782 1.00 97.56 188 ARG A N 1
ATOM 1550 C CA . ARG A 1 188 ? -21.319 3.816 10.825 1.00 97.56 188 ARG A CA 1
ATOM 1551 C C . ARG A 1 188 ? -20.747 2.874 11.881 1.00 97.56 188 ARG A C 1
ATOM 1553 O O . ARG A 1 188 ? -20.296 1.767 11.586 1.00 97.56 188 ARG A O 1
ATOM 1560 N N . TYR A 1 189 ? -20.771 3.316 13.134 1.00 97.00 189 TYR A N 1
ATOM 1561 C CA . TYR A 1 189 ? -20.112 2.632 14.251 1.00 97.00 189 TYR A CA 1
ATOM 1562 C C . TYR A 1 189 ? -20.642 1.215 14.507 1.00 97.00 189 TYR A C 1
ATOM 1564 O O . TYR A 1 189 ? -19.862 0.314 14.797 1.00 97.00 189 TYR A O 1
ATOM 1572 N N . ALA A 1 190 ? -21.947 0.982 14.335 1.00 97.31 190 ALA A N 1
ATOM 1573 C CA . ALA A 1 190 ? -22.533 -0.350 14.496 1.00 97.31 190 ALA A CA 1
ATOM 1574 C C . ALA A 1 190 ? -22.054 -1.346 13.421 1.00 97.31 190 ALA A C 1
ATOM 1576 O O . ALA A 1 190 ? -21.850 -2.522 13.713 1.00 97.31 190 ALA A O 1
ATOM 1577 N N . ASP A 1 191 ? -21.844 -0.888 12.184 1.00 98.00 191 ASP A N 1
ATOM 1578 C CA . ASP A 1 191 ? -21.308 -1.738 11.115 1.00 98.00 191 ASP A CA 1
ATOM 1579 C C . ASP A 1 191 ? -19.809 -1.993 11.308 1.00 98.00 191 ASP A C 1
ATOM 1581 O O . ASP A 1 191 ? -19.339 -3.109 11.095 1.00 98.00 191 ASP A O 1
ATOM 1585 N N . ALA A 1 192 ? -19.066 -0.985 11.778 1.00 98.44 192 ALA A N 1
ATOM 1586 C CA . ALA A 1 192 ? -17.667 -1.144 12.161 1.00 98.44 192 ALA A CA 1
ATOM 1587 C C . ALA A 1 192 ? -17.501 -2.168 13.298 1.00 98.44 192 ALA A C 1
ATOM 1589 O O . ALA A 1 192 ? -16.640 -3.045 13.200 1.00 98.44 192 ALA A O 1
ATOM 1590 N N . ALA A 1 193 ? -18.361 -2.110 14.325 1.00 98.38 193 ALA A N 1
ATOM 1591 C CA . ALA A 1 193 ? -18.372 -3.071 15.426 1.00 98.38 193 ALA A CA 1
ATOM 1592 C C . ALA A 1 193 ? -18.519 -4.508 14.908 1.00 98.38 193 ALA A C 1
ATOM 1594 O O . ALA A 1 193 ? -17.663 -5.337 15.202 1.00 98.38 193 ALA A O 1
ATOM 1595 N N . LYS A 1 194 ? -19.511 -4.776 14.046 1.00 98.38 194 LYS A N 1
ATOM 1596 C CA . LYS A 1 194 ? -19.718 -6.108 13.445 1.00 98.38 194 LYS A CA 1
ATOM 1597 C C . LYS A 1 194 ? -18.473 -6.630 12.729 1.00 98.38 194 LYS A C 1
ATOM 1599 O O . LYS A 1 194 ? -18.090 -7.782 12.904 1.00 98.38 194 LYS A O 1
ATOM 1604 N N . VAL A 1 195 ? -17.799 -5.780 11.952 1.00 98.25 195 VAL A N 1
ATOM 1605 C CA . VAL A 1 195 ? -16.567 -6.179 11.254 1.00 98.25 195 VAL A CA 1
ATOM 1606 C C . VAL A 1 195 ? -15.453 -6.533 12.244 1.00 98.25 195 VAL A C 1
ATOM 1608 O O . VAL A 1 195 ? -14.724 -7.499 12.026 1.00 98.25 195 VAL A O 1
ATOM 1611 N N . HIS A 1 196 ? -15.302 -5.785 13.339 1.00 98.31 196 HIS A N 1
ATOM 1612 C CA . HIS A 1 196 ? -14.296 -6.104 14.353 1.00 98.31 196 HIS A CA 1
ATOM 1613 C C . HIS A 1 196 ? -14.660 -7.327 15.205 1.00 98.31 196 HIS A C 1
ATOM 1615 O O . HIS A 1 196 ? -13.763 -8.107 15.524 1.00 98.31 196 HIS A O 1
ATOM 1621 N N . GLU A 1 197 ? -15.938 -7.549 15.513 1.00 98.25 197 GLU A N 1
ATOM 1622 C CA . GLU A 1 197 ? -16.434 -8.785 16.132 1.00 98.25 197 GLU A CA 1
ATOM 1623 C C . GLU A 1 197 ? -16.079 -10.007 15.276 1.00 98.25 197 GLU A C 1
ATOM 1625 O O . GLU A 1 197 ? -15.525 -10.978 15.793 1.00 98.25 197 GLU A O 1
ATOM 1630 N N . GLU A 1 198 ? -16.308 -9.935 13.959 1.00 97.25 198 GLU A N 1
ATOM 1631 C CA . GLU A 1 198 ? -15.904 -10.987 13.021 1.00 97.25 198 GLU A CA 1
ATOM 1632 C C . GLU A 1 198 ? -14.396 -11.244 13.072 1.00 97.25 198 GLU A C 1
ATOM 1634 O O . GLU A 1 198 ? -13.971 -12.396 13.111 1.00 97.25 198 GLU A O 1
ATOM 1639 N N . ILE A 1 199 ? -13.567 -10.191 13.089 1.00 97.25 199 ILE A N 1
ATOM 1640 C CA . ILE A 1 199 ? -12.110 -10.354 13.184 1.00 97.25 199 ILE A CA 1
ATOM 1641 C C . ILE A 1 199 ? -11.732 -11.055 14.490 1.00 97.25 199 ILE A C 1
ATOM 1643 O O . ILE A 1 199 ? -10.929 -11.980 14.455 1.00 97.25 199 ILE A O 1
ATOM 1647 N N . VAL A 1 200 ? -12.300 -10.640 15.626 1.00 97.06 200 VAL A N 1
ATOM 1648 C CA . VAL A 1 200 ? -12.024 -11.237 16.943 1.00 97.06 200 VAL A CA 1
ATOM 1649 C C . VAL A 1 200 ? -12.451 -12.708 16.985 1.00 97.06 200 VAL A C 1
ATOM 1651 O O . VAL A 1 200 ? -11.739 -13.525 17.565 1.00 97.06 200 VAL A O 1
ATOM 1654 N N . ALA A 1 201 ? -13.565 -13.063 16.340 1.00 96.75 201 ALA A N 1
ATOM 1655 C CA . ALA A 1 201 ? -14.055 -14.439 16.263 1.00 96.75 201 ALA A CA 1
ATOM 1656 C C . ALA A 1 201 ? -13.156 -15.374 15.431 1.00 96.75 201 ALA A C 1
ATOM 1658 O O . ALA A 1 201 ? -13.225 -16.590 15.596 1.00 96.75 201 ALA A O 1
ATOM 1659 N N . LEU A 1 202 ? -12.303 -14.827 14.557 1.00 95.06 202 LEU A N 1
ATOM 1660 C CA . LEU A 1 202 ? -11.360 -15.596 13.735 1.00 95.06 202 LEU A CA 1
ATOM 1661 C C . LEU A 1 202 ? -10.054 -15.965 14.463 1.00 95.06 202 LEU A C 1
ATOM 1663 O O . LEU A 1 202 ? -9.174 -16.538 13.825 1.00 95.06 202 LEU A O 1
ATOM 1667 N N . ASP A 1 203 ? -9.918 -15.621 15.749 1.00 92.62 203 ASP A N 1
ATOM 1668 C CA . ASP A 1 203 ? -8.703 -15.811 16.561 1.00 92.62 203 ASP A CA 1
ATOM 1669 C C . ASP A 1 203 ? -7.413 -15.369 15.829 1.00 92.62 203 ASP A C 1
ATOM 1671 O O . ASP A 1 203 ? -6.535 -16.174 15.500 1.00 92.62 203 ASP A O 1
ATOM 1675 N N . PRO A 1 204 ? -7.314 -14.078 15.460 1.00 96.25 204 PRO A N 1
ATOM 1676 C CA . PRO A 1 204 ? -6.237 -13.592 14.622 1.00 96.25 204 PRO A CA 1
ATOM 1677 C C . PRO A 1 204 ? -4.937 -13.439 15.431 1.00 96.25 204 PRO A C 1
ATOM 1679 O O . PRO A 1 204 ? -4.959 -13.383 16.663 1.00 96.25 204 PRO A O 1
ATOM 1682 N N . PRO A 1 205 ? -3.787 -13.271 14.752 1.00 96.06 205 PRO A N 1
ATOM 1683 C CA . PRO A 1 205 ? -2.527 -12.925 15.405 1.00 96.06 205 PRO A CA 1
ATOM 1684 C C . PRO A 1 205 ? -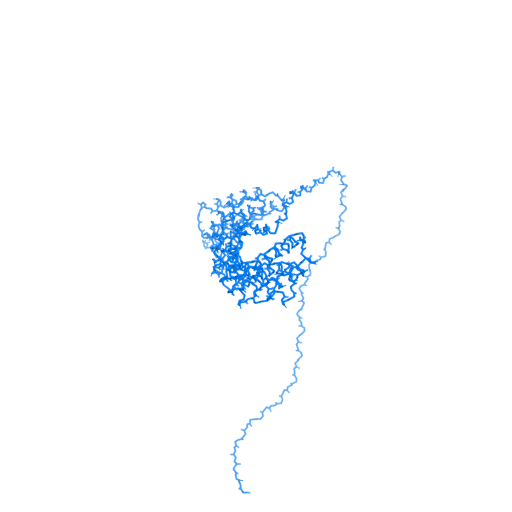2.661 -11.741 16.375 1.00 96.06 205 PRO A C 1
ATOM 1686 O O . PRO A 1 205 ? -3.453 -10.822 16.148 1.00 96.06 205 PRO A O 1
ATOM 1689 N N . VAL A 1 206 ? -1.869 -11.748 17.455 1.00 95.69 206 VAL A N 1
ATOM 1690 C CA . VAL A 1 206 ? -2.023 -10.821 18.594 1.00 95.69 206 VAL A CA 1
ATOM 1691 C C . VAL A 1 206 ? -1.968 -9.336 18.202 1.00 95.69 206 VAL A C 1
ATOM 1693 O O . VAL A 1 206 ? -2.637 -8.502 18.813 1.00 95.69 206 VAL A O 1
ATOM 1696 N N . ASP A 1 207 ? -1.219 -8.988 17.155 1.00 93.12 207 ASP A N 1
ATOM 1697 C CA . ASP A 1 207 ? -1.128 -7.632 16.607 1.00 93.12 207 ASP A CA 1
ATOM 1698 C C . ASP A 1 207 ? -2.447 -7.173 15.964 1.00 93.12 207 ASP A C 1
ATOM 1700 O O . ASP A 1 207 ? -2.865 -6.028 16.140 1.00 93.12 207 ASP A O 1
ATOM 1704 N N . ILE A 1 208 ? -3.148 -8.077 15.278 1.00 95.44 208 ILE A N 1
ATOM 1705 C CA . ILE A 1 208 ? -4.470 -7.817 14.696 1.00 95.44 208 ILE A CA 1
ATOM 1706 C C . ILE A 1 208 ? -5.552 -7.878 15.776 1.00 95.44 208 ILE A C 1
ATOM 1708 O O . ILE A 1 208 ? -6.453 -7.036 15.777 1.00 95.44 208 ILE A O 1
ATOM 1712 N N . LEU A 1 209 ? -5.460 -8.839 16.702 1.00 97.31 209 LEU A N 1
ATOM 1713 C CA . LEU A 1 209 ? -6.415 -9.005 17.797 1.00 97.31 209 LEU A CA 1
ATOM 1714 C C . LEU A 1 209 ? -6.442 -7.767 18.697 1.00 97.31 209 LEU A C 1
ATOM 1716 O O . LEU A 1 209 ? -7.506 -7.197 18.924 1.00 97.31 209 LEU A O 1
ATOM 1720 N N . SER A 1 210 ? -5.276 -7.320 19.169 1.00 95.75 210 SER A N 1
ATOM 1721 C CA . SER A 1 210 ? -5.163 -6.149 20.047 1.00 95.75 210 SER A CA 1
ATOM 1722 C C . SER A 1 210 ? -5.727 -4.884 19.399 1.00 95.75 210 SER A C 1
ATOM 1724 O O . SER A 1 210 ? -6.483 -4.153 20.040 1.00 95.75 210 SER A O 1
ATOM 1726 N N . ARG A 1 211 ? -5.425 -4.660 18.114 1.00 95.62 211 ARG A N 1
ATOM 1727 C CA . ARG A 1 211 ? -5.982 -3.547 17.341 1.00 95.62 211 ARG A CA 1
ATOM 1728 C C . ARG A 1 211 ? -7.496 -3.666 17.178 1.00 95.62 211 ARG A C 1
ATOM 1730 O O . ARG A 1 211 ? -8.195 -2.679 17.362 1.00 95.62 211 ARG A O 1
ATOM 1737 N N . SER A 1 212 ? -8.003 -4.850 16.841 1.00 97.56 212 SER A N 1
ATOM 1738 C CA . SER A 1 212 ? -9.438 -5.053 16.602 1.00 97.56 212 SER A CA 1
ATOM 1739 C C . SER A 1 212 ? -10.258 -4.897 17.875 1.00 97.56 212 SER A C 1
ATOM 1741 O O . SER A 1 212 ? -11.319 -4.297 17.819 1.00 97.56 212 SER A O 1
ATOM 1743 N N . LEU A 1 213 ? -9.755 -5.367 19.022 1.00 98.31 213 LEU A N 1
ATOM 1744 C CA . LEU A 1 213 ? -10.395 -5.122 20.315 1.00 98.31 213 LEU A CA 1
ATOM 1745 C C . LEU A 1 213 ? -10.417 -3.624 20.635 1.00 98.31 213 LEU A C 1
ATOM 1747 O O . LEU A 1 213 ? -11.456 -3.094 21.005 1.00 98.31 213 LEU A O 1
ATOM 1751 N N . PHE A 1 214 ? -9.303 -2.915 20.449 1.00 97.94 214 PHE A N 1
ATOM 1752 C CA . PHE A 1 214 ? -9.279 -1.473 20.692 1.00 97.94 214 PHE A CA 1
ATOM 1753 C C . PHE A 1 214 ? -10.295 -0.716 19.818 1.00 97.94 214 PHE A C 1
ATOM 1755 O O . PHE A 1 214 ? -11.083 0.069 20.339 1.00 97.94 214 PHE A O 1
ATOM 1762 N N . GLU A 1 215 ? -10.325 -0.984 18.510 1.00 97.75 215 GLU A N 1
ATOM 1763 C CA . GLU A 1 215 ? -11.279 -0.340 17.595 1.00 97.75 215 GLU A CA 1
ATOM 1764 C C . GLU A 1 215 ? -12.735 -0.770 17.874 1.00 97.75 215 GLU A C 1
ATOM 1766 O O . GLU A 1 215 ? -13.640 0.060 17.807 1.00 97.75 215 GLU A O 1
ATOM 1771 N N . LEU A 1 216 ? -12.980 -2.023 18.277 1.00 98.38 216 LEU A N 1
ATOM 1772 C CA . LEU A 1 216 ? -14.303 -2.493 18.705 1.00 98.38 216 LEU A CA 1
ATOM 1773 C C . LEU A 1 216 ? -14.796 -1.762 19.962 1.00 98.38 216 LEU A C 1
ATOM 1775 O O . LEU A 1 216 ? -15.945 -1.329 20.003 1.00 98.38 216 LEU A O 1
ATOM 1779 N N . GLY A 1 217 ? -13.924 -1.567 20.957 1.00 97.94 217 GLY A N 1
ATOM 1780 C CA . GLY A 1 217 ? -14.243 -0.786 22.153 1.00 97.94 217 GLY A CA 1
ATOM 1781 C C . GLY A 1 217 ? -14.639 0.653 21.811 1.00 97.94 217 GLY A C 1
ATOM 1782 O O . GLY A 1 217 ? -15.623 1.163 22.344 1.00 97.94 217 GLY A O 1
ATOM 1783 N N . LEU A 1 218 ? -13.945 1.280 20.852 1.00 97.44 218 LEU A N 1
ATOM 1784 C CA . LEU A 1 218 ? -14.317 2.604 20.343 1.00 97.44 218 LEU A CA 1
ATOM 1785 C C . LEU A 1 218 ? -15.684 2.587 19.644 1.00 97.44 218 LEU A C 1
ATOM 1787 O O . LEU A 1 218 ? -16.491 3.484 19.869 1.00 97.44 218 LEU A O 1
ATOM 1791 N N . CYS A 1 219 ? -15.982 1.564 18.840 1.00 98.00 219 CYS A N 1
ATOM 1792 C CA . CYS A 1 219 ? -17.293 1.432 18.197 1.00 98.00 219 CYS A CA 1
ATOM 1793 C C . CYS A 1 219 ? -18.430 1.306 19.226 1.00 98.00 219 CYS A C 1
ATOM 1795 O O . CYS A 1 219 ? -19.473 1.950 19.085 1.00 98.00 219 CYS A O 1
ATOM 1797 N N . TYR A 1 220 ? -18.241 0.505 20.277 1.00 98.00 220 TYR A N 1
ATOM 1798 C CA . TYR A 1 220 ? -19.224 0.386 21.354 1.00 98.00 220 TYR A CA 1
ATOM 1799 C C . TYR A 1 220 ? -19.364 1.677 22.159 1.00 98.00 220 TYR A C 1
ATOM 1801 O O . TYR A 1 220 ? -20.481 2.080 22.474 1.00 98.00 220 TYR A O 1
ATOM 1809 N N . GLN A 1 221 ? -18.262 2.385 22.411 1.00 95.38 221 GLN A N 1
ATOM 1810 C CA . GLN A 1 221 ? -18.298 3.698 23.048 1.00 95.38 221 GLN A CA 1
ATOM 1811 C C . GLN A 1 221 ? -19.119 4.710 22.227 1.00 95.38 221 GLN A C 1
ATOM 1813 O O . GLN A 1 221 ? -19.972 5.398 22.785 1.00 95.38 221 GLN A O 1
ATOM 1818 N N . GLU A 1 222 ? -18.908 4.790 20.908 1.00 94.31 222 GLU A N 1
ATOM 1819 C CA . GLU A 1 222 ? -19.662 5.711 20.039 1.00 94.31 222 GLU A CA 1
ATOM 1820 C C . GLU A 1 222 ? -21.138 5.330 19.878 1.00 94.31 222 GLU A C 1
ATOM 1822 O O . GLU A 1 222 ? -21.970 6.183 19.576 1.00 94.31 222 GLU A O 1
ATOM 1827 N N . THR A 1 223 ? -21.489 4.070 20.129 1.00 94.75 223 THR A N 1
ATOM 1828 C CA . THR A 1 223 ? -22.881 3.595 20.148 1.00 94.75 223 THR A CA 1
ATOM 1829 C C . THR A 1 223 ? -23.486 3.549 21.555 1.00 94.75 223 THR A C 1
ATOM 1831 O O . THR A 1 223 ? -24.557 2.973 21.730 1.00 94.75 223 THR A O 1
ATOM 1834 N N . ALA A 1 224 ? -22.824 4.154 22.551 1.00 94.25 224 ALA A N 1
ATOM 1835 C CA . ALA A 1 224 ? -23.236 4.186 23.961 1.00 94.25 224 ALA A CA 1
ATOM 1836 C C . ALA A 1 224 ? -23.439 2.798 24.614 1.00 94.25 224 ALA A C 1
ATOM 1838 O O . ALA A 1 224 ? -24.091 2.668 25.649 1.00 94.25 224 ALA A O 1
ATOM 1839 N N . GLN A 1 225 ? -22.836 1.749 24.052 1.00 96.19 225 GLN A N 1
ATOM 1840 C CA . GLN A 1 225 ? -22.786 0.399 24.618 1.00 96.19 225 GLN A CA 1
ATOM 1841 C C . GLN A 1 225 ? -21.652 0.312 25.657 1.00 96.19 225 GLN A C 1
ATOM 1843 O O . GLN A 1 225 ? -20.651 -0.379 25.460 1.00 96.19 225 GLN A O 1
ATOM 1848 N N . PHE A 1 226 ? -21.776 1.068 26.754 1.00 95.81 226 PHE A N 1
ATOM 1849 C CA . PHE A 1 226 ? -20.683 1.299 27.710 1.00 95.81 226 PHE A CA 1
ATOM 1850 C C . PHE A 1 226 ? -20.140 0.017 28.361 1.00 95.81 226 PHE A C 1
ATOM 1852 O O . PHE A 1 226 ? -18.925 -0.127 28.478 1.00 95.81 226 PHE A O 1
ATOM 1859 N N . ASP A 1 227 ? -21.004 -0.931 28.734 1.00 96.50 227 ASP A N 1
ATOM 1860 C CA . ASP A 1 227 ? -20.570 -2.182 29.374 1.00 96.50 227 ASP A CA 1
ATOM 1861 C C . ASP A 1 227 ? -19.742 -3.060 28.415 1.00 96.50 227 ASP A C 1
ATOM 1863 O O . ASP A 1 227 ? -18.678 -3.563 28.779 1.00 96.50 227 ASP A O 1
ATOM 1867 N N . GLN A 1 228 ? -20.180 -3.181 27.157 1.00 97.69 228 GLN A N 1
ATOM 1868 C CA . GLN A 1 228 ? -19.452 -3.927 26.122 1.00 97.69 228 GLN A CA 1
ATOM 1869 C C . GLN A 1 228 ? -18.131 -3.239 25.756 1.00 97.69 228 GLN A C 1
ATOM 1871 O O . GLN A 1 228 ? -17.110 -3.905 25.569 1.00 97.69 228 GLN A O 1
ATOM 1876 N N . ALA A 1 229 ? -18.126 -1.904 25.680 1.00 97.75 229 ALA A N 1
ATOM 1877 C CA . ALA A 1 229 ? -16.907 -1.135 25.456 1.00 97.75 229 ALA A CA 1
ATOM 1878 C C . ALA A 1 229 ? -15.877 -1.389 26.566 1.00 97.75 229 ALA A C 1
ATOM 1880 O O . ALA A 1 229 ? -14.707 -1.639 26.269 1.00 97.75 229 ALA A O 1
ATOM 1881 N N . GLU A 1 230 ? -16.303 -1.376 27.834 1.00 97.69 230 GLU A N 1
ATOM 1882 C CA . GLU A 1 230 ? -15.417 -1.615 28.974 1.00 97.69 230 GLU A CA 1
ATOM 1883 C C . GLU A 1 230 ? -14.821 -3.028 28.938 1.00 97.69 230 GLU A C 1
ATOM 1885 O O . GLU A 1 230 ? -13.602 -3.172 29.056 1.00 97.69 230 GLU A O 1
ATOM 1890 N N . GLU A 1 231 ? -15.636 -4.060 28.704 1.00 98.00 231 GLU A N 1
ATOM 1891 C CA . GLU A 1 231 ? -15.162 -5.447 28.608 1.00 98.00 231 GLU A CA 1
ATOM 1892 C C . GLU A 1 231 ? -14.072 -5.597 27.534 1.00 98.00 231 GLU A C 1
ATOM 1894 O O . GLU A 1 231 ? -12.992 -6.159 27.764 1.00 98.00 231 GLU A O 1
ATOM 1899 N N . VAL A 1 232 ? -14.334 -5.061 26.343 1.00 97.94 232 VAL A N 1
ATOM 1900 C CA . VAL A 1 232 ? -13.432 -5.188 25.200 1.00 97.94 232 VAL A CA 1
ATOM 1901 C C . VAL A 1 232 ? -12.157 -4.374 25.411 1.00 97.94 232 VAL A C 1
ATOM 1903 O O . VAL A 1 232 ? -11.064 -4.869 25.116 1.00 97.94 232 VAL A O 1
ATOM 1906 N N . PHE A 1 233 ? -12.244 -3.168 25.976 1.00 98.12 233 PHE A N 1
ATOM 1907 C CA . PHE A 1 233 ? -11.057 -2.393 26.328 1.00 98.12 233 PHE A CA 1
ATOM 1908 C C . PHE A 1 233 ? -10.225 -3.068 27.418 1.00 98.12 233 PHE A C 1
ATOM 1910 O O . PHE A 1 233 ? -9.000 -3.062 27.323 1.00 98.12 233 PHE A O 1
ATOM 1917 N N . GLN A 1 234 ? -10.836 -3.712 28.415 1.00 97.75 234 GLN A N 1
ATOM 1918 C CA . GLN A 1 234 ? -10.096 -4.489 29.414 1.00 97.75 234 GLN A CA 1
ATOM 1919 C C . GLN A 1 234 ? -9.353 -5.673 28.783 1.00 97.75 234 GLN A C 1
ATOM 1921 O O . GLN A 1 234 ? -8.224 -5.982 29.176 1.00 97.75 234 GLN A O 1
ATOM 1926 N N . ARG A 1 235 ? -9.946 -6.330 27.778 1.00 97.75 235 ARG A N 1
ATOM 1927 C CA . ARG A 1 235 ? -9.252 -7.356 26.983 1.00 97.75 235 ARG A CA 1
ATOM 1928 C C . ARG A 1 235 ? -8.101 -6.750 26.180 1.00 97.75 235 ARG A C 1
ATOM 1930 O O . ARG A 1 235 ? -7.000 -7.296 26.216 1.00 97.75 235 ARG A O 1
ATOM 1937 N N . ALA A 1 236 ? -8.324 -5.615 25.513 1.00 97.00 236 ALA A N 1
ATOM 1938 C CA . ALA A 1 236 ? -7.288 -4.905 24.766 1.00 97.00 236 ALA A CA 1
ATOM 1939 C C . ALA A 1 236 ? -6.121 -4.485 25.675 1.00 97.00 236 ALA A C 1
ATOM 1941 O O . ALA A 1 236 ? -4.969 -4.702 25.316 1.00 97.00 236 ALA A O 1
ATOM 1942 N N . LEU A 1 237 ? -6.393 -3.971 26.878 1.00 97.12 237 LEU A N 1
ATOM 1943 C CA . LEU A 1 237 ? -5.394 -3.483 27.837 1.00 97.12 237 LEU A CA 1
ATOM 1944 C C . LEU A 1 237 ? -4.325 -4.535 28.172 1.00 97.12 237 LEU A C 1
ATOM 1946 O O . LEU A 1 237 ? -3.169 -4.184 28.394 1.00 97.12 237 LEU A O 1
ATOM 1950 N N . LYS A 1 238 ? -4.692 -5.822 28.168 1.00 97.12 238 LYS A N 1
ATOM 1951 C CA . LYS A 1 238 ? -3.783 -6.938 28.475 1.00 97.12 238 LYS A CA 1
ATOM 1952 C C . LYS A 1 238 ? -2.761 -7.223 27.372 1.00 97.12 238 LYS A C 1
ATOM 1954 O O . LYS A 1 238 ? -1.713 -7.788 27.668 1.00 97.12 238 LYS A O 1
ATOM 1959 N N . ILE A 1 239 ? -3.072 -6.891 26.117 1.00 96.25 239 ILE A N 1
ATOM 1960 C CA . ILE A 1 239 ? -2.280 -7.305 24.943 1.00 96.25 239 ILE A CA 1
ATOM 1961 C C . ILE A 1 239 ? -1.887 -6.153 24.011 1.00 96.25 239 ILE A C 1
ATOM 1963 O O . ILE A 1 239 ? -1.109 -6.353 23.081 1.00 96.25 239 ILE A O 1
ATOM 1967 N N . HIS A 1 240 ? -2.432 -4.954 24.215 1.00 95.00 240 HIS A N 1
ATOM 1968 C CA . HIS A 1 240 ? -2.179 -3.812 23.350 1.00 95.00 240 HIS A CA 1
ATOM 1969 C C . HIS A 1 240 ? -0.751 -3.279 23.557 1.00 95.00 240 HIS A C 1
ATOM 1971 O O . HIS A 1 240 ? -0.363 -3.038 24.701 1.00 95.00 240 HIS A O 1
ATOM 1977 N N . PRO A 1 241 ? 0.025 -3.009 22.484 1.00 95.19 241 PRO A N 1
ATOM 1978 C CA . PRO A 1 241 ? 1.402 -2.508 22.598 1.00 95.19 241 PRO A CA 1
ATOM 1979 C C . PRO A 1 241 ? 1.538 -1.178 23.351 1.00 95.19 241 PRO A C 1
ATOM 1981 O O . PRO A 1 241 ? 2.615 -0.833 23.827 1.00 95.19 241 PRO A O 1
ATOM 1984 N N . ASN A 1 242 ? 0.448 -0.415 23.440 1.00 93.50 242 ASN A N 1
ATOM 1985 C CA . ASN A 1 242 ? 0.361 0.816 24.216 1.00 93.50 242 ASN A CA 1
ATOM 1986 C C . ASN A 1 242 ? -0.800 0.712 25.224 1.00 93.50 242 ASN A C 1
ATOM 1988 O O . ASN A 1 242 ? -1.914 1.129 24.893 1.00 93.50 242 ASN A O 1
ATOM 1992 N N . PRO A 1 243 ? -0.587 0.127 26.415 1.00 93.50 243 PRO A N 1
ATOM 1993 C CA . PRO A 1 243 ? -1.642 -0.039 27.416 1.00 93.50 243 PRO A CA 1
ATOM 1994 C C . PRO A 1 243 ? -2.104 1.301 28.003 1.00 93.50 243 PRO A C 1
ATOM 1996 O O . PRO A 1 243 ? -3.279 1.453 28.317 1.00 93.50 243 PRO A O 1
ATOM 1999 N N . THR A 1 244 ? -1.228 2.309 28.074 1.00 95.50 244 THR A N 1
ATOM 2000 C CA . THR A 1 244 ? -1.581 3.659 28.545 1.00 95.50 244 THR A CA 1
ATOM 2001 C C . THR A 1 244 ? -2.644 4.313 27.662 1.00 95.50 244 THR A C 1
ATOM 2003 O O . THR A 1 244 ? -3.553 4.959 28.177 1.00 95.50 244 THR A O 1
ATOM 2006 N N . LEU A 1 245 ? -2.581 4.107 26.340 1.00 93.75 245 LEU A N 1
ATOM 2007 C CA . LEU A 1 245 ? -3.624 4.565 25.415 1.00 93.75 245 LEU A CA 1
ATOM 2008 C C . LEU A 1 245 ? -4.980 3.921 25.730 1.00 93.75 245 LEU A C 1
ATOM 2010 O O . LEU A 1 245 ? -5.998 4.609 25.752 1.00 93.75 245 LEU A O 1
ATOM 2014 N N . VAL A 1 246 ? -4.994 2.611 25.985 1.00 96.25 246 VAL A N 1
ATOM 2015 C CA . VAL A 1 246 ? -6.226 1.886 26.326 1.00 96.25 246 VAL A CA 1
ATOM 2016 C C . VAL A 1 246 ? -6.767 2.353 27.677 1.00 96.25 246 VAL A C 1
ATOM 2018 O O . VAL A 1 246 ? -7.965 2.579 27.816 1.00 96.25 246 VAL A O 1
ATOM 2021 N N . GLN A 1 247 ? -5.885 2.578 28.652 1.00 95.75 247 GLN A N 1
ATOM 2022 C CA . GLN A 1 247 ? -6.253 3.106 29.963 1.00 95.75 247 GLN A CA 1
ATOM 2023 C C . GLN A 1 247 ? -6.886 4.500 29.865 1.00 95.75 247 GLN A C 1
ATOM 2025 O O . GLN A 1 247 ? -7.868 4.766 30.551 1.00 95.75 247 GLN A O 1
ATOM 2030 N N . ALA A 1 248 ? -6.360 5.369 28.997 1.00 95.81 248 ALA A N 1
ATOM 2031 C CA . ALA A 1 248 ? -6.942 6.683 28.744 1.00 95.81 248 ALA A CA 1
ATOM 2032 C C . ALA A 1 248 ? -8.351 6.578 28.135 1.00 95.81 248 ALA A C 1
ATOM 2034 O O . ALA A 1 248 ? -9.252 7.284 28.577 1.00 95.81 248 ALA A O 1
ATOM 2035 N N . GLN A 1 249 ? -8.567 5.664 27.179 1.00 95.19 249 GLN A N 1
ATOM 2036 C CA . GLN A 1 249 ? -9.903 5.434 26.612 1.00 95.19 249 GLN A CA 1
ATOM 2037 C C . GLN A 1 249 ? -10.887 4.862 27.637 1.00 95.19 249 GLN A C 1
ATOM 2039 O O . GLN A 1 249 ? -12.034 5.287 27.673 1.00 95.19 249 GLN A O 1
ATOM 2044 N N . LEU A 1 250 ? -10.444 3.976 28.533 1.00 96.12 250 LEU A N 1
ATOM 2045 C CA . LEU A 1 250 ? -11.273 3.504 29.649 1.00 96.12 250 LEU A CA 1
ATOM 2046 C C . LEU A 1 250 ? -11.693 4.639 30.594 1.00 96.12 250 LEU A C 1
ATOM 2048 O O . LEU A 1 250 ? -12.814 4.625 31.095 1.00 96.12 250 LEU A O 1
ATOM 2052 N N . SER A 1 251 ? -10.824 5.623 30.841 1.00 95.50 251 SER A N 1
ATOM 2053 C CA . SER A 1 251 ? -11.194 6.810 31.623 1.00 95.50 251 SER A CA 1
ATOM 2054 C C . SER A 1 251 ? -12.248 7.655 30.902 1.00 95.50 251 SER A C 1
ATOM 2056 O O . SER A 1 251 ? -13.272 7.975 31.499 1.00 95.50 251 SER A O 1
ATOM 2058 N N . ILE A 1 252 ? -12.051 7.929 29.606 1.00 94.62 252 ILE A N 1
ATOM 2059 C CA . ILE A 1 252 ? -13.015 8.670 28.769 1.00 94.62 252 ILE A CA 1
ATOM 2060 C C . ILE A 1 252 ? -14.373 7.956 28.734 1.00 94.62 252 ILE A C 1
ATOM 2062 O O . ILE A 1 252 ? -15.421 8.591 28.842 1.00 94.62 252 ILE A O 1
ATOM 2066 N N . LEU A 1 253 ? -14.369 6.627 28.619 1.00 95.62 253 LEU A N 1
ATOM 2067 C CA . LEU A 1 253 ? -15.578 5.812 28.625 1.00 95.62 253 LEU A CA 1
ATOM 2068 C C . LEU A 1 253 ? -16.390 6.001 29.915 1.00 95.62 253 LEU A C 1
ATOM 2070 O O . LEU A 1 253 ? -17.610 6.144 29.853 1.00 95.62 253 LEU A O 1
ATOM 2074 N N . ARG A 1 254 ? -15.719 6.019 31.075 1.00 94.44 254 ARG A N 1
ATOM 2075 C CA . ARG A 1 254 ? -16.359 6.208 32.389 1.00 94.44 254 ARG A CA 1
ATOM 2076 C C . ARG A 1 254 ? -16.979 7.590 32.519 1.00 94.44 254 ARG A C 1
ATOM 2078 O O . ARG A 1 254 ? -18.126 7.694 32.936 1.00 94.44 254 ARG A O 1
ATOM 2085 N N . GLU A 1 255 ? -16.259 8.626 32.098 1.00 92.81 255 GLU A N 1
ATOM 2086 C CA . GLU A 1 255 ? -16.772 10.000 32.086 1.00 92.81 255 GLU A CA 1
ATOM 2087 C C . GLU A 1 255 ? -18.029 10.116 31.209 1.00 92.81 255 GLU A C 1
ATOM 2089 O O . GLU A 1 255 ? -19.049 10.640 31.659 1.00 92.81 255 GLU A O 1
ATOM 2094 N N . ARG A 1 256 ? -18.003 9.544 29.994 1.00 90.69 256 ARG A N 1
ATOM 2095 C CA . ARG A 1 256 ? -19.165 9.527 29.085 1.00 90.69 256 ARG A CA 1
ATOM 2096 C C . ARG A 1 256 ? -20.352 8.748 29.651 1.00 90.69 256 ARG A C 1
ATOM 2098 O O . ARG A 1 256 ? -21.493 9.167 29.460 1.00 90.69 256 ARG A O 1
ATOM 2105 N N . ARG A 1 257 ? -20.101 7.624 30.330 1.00 92.56 257 ARG A N 1
ATOM 2106 C CA . ARG A 1 257 ? -21.143 6.834 30.999 1.00 92.56 257 ARG A CA 1
ATOM 2107 C C . ARG A 1 257 ? -21.818 7.655 32.095 1.00 92.56 257 ARG A C 1
ATOM 2109 O O . ARG A 1 257 ? -23.039 7.773 32.097 1.00 92.56 257 ARG A O 1
ATOM 2116 N N . GLU A 1 258 ? -21.031 8.277 32.971 1.00 91.06 258 GLU A N 1
ATOM 2117 C CA . GLU A 1 258 ? -21.558 9.128 34.042 1.00 91.06 258 GLU A CA 1
ATOM 2118 C C . GLU A 1 258 ? -22.355 10.323 33.505 1.00 91.06 258 GLU A C 1
ATOM 2120 O O . GLU A 1 258 ? -23.386 10.686 34.068 1.00 91.06 258 GLU A O 1
ATOM 2125 N N . GLU A 1 259 ? -21.886 10.961 32.431 1.00 88.50 259 GLU A N 1
ATOM 2126 C CA . GLU A 1 259 ? -22.597 12.072 31.795 1.00 88.50 259 GLU A CA 1
ATOM 2127 C C . GLU A 1 259 ? -23.935 11.616 31.191 1.00 88.50 259 GLU A C 1
ATOM 2129 O O . GLU A 1 259 ? -24.961 12.269 31.400 1.00 88.50 259 GLU A O 1
ATOM 2134 N N . SER A 1 260 ? -23.948 10.457 30.523 1.00 83.94 260 SER A N 1
ATOM 2135 C CA . SER A 1 260 ? -25.168 9.843 29.984 1.00 83.94 260 SER A CA 1
ATOM 2136 C C . SER A 1 260 ? -26.176 9.476 31.079 1.00 83.94 260 SER A C 1
ATOM 2138 O O . SER A 1 260 ? -27.380 9.568 30.851 1.00 83.94 260 SER A O 1
ATOM 2140 N N . GLU A 1 261 ? -25.708 9.062 32.258 1.00 84.81 261 GLU A N 1
ATOM 2141 C CA . GLU A 1 261 ? -26.556 8.748 33.415 1.00 84.81 261 GLU A CA 1
ATOM 2142 C C . GLU A 1 261 ? -27.109 10.020 34.085 1.00 84.81 261 GLU A C 1
ATOM 2144 O O . GLU A 1 261 ? -28.258 10.042 34.530 1.00 84.81 261 GLU A O 1
ATOM 2149 N N . LYS A 1 262 ? -26.323 11.107 34.121 1.00 82.62 262 LYS A N 1
ATOM 2150 C CA . LYS A 1 262 ? -26.728 12.412 34.680 1.00 82.62 262 LYS A CA 1
ATOM 2151 C C . LYS A 1 262 ? -27.699 13.179 33.774 1.00 82.62 262 LYS A C 1
ATOM 2153 O O . LYS A 1 262 ? -28.474 13.988 34.282 1.00 82.62 262 LYS A O 1
ATOM 2158 N N . SER A 1 263 ? -27.674 12.941 32.461 1.00 66.50 263 SER A N 1
ATOM 2159 C CA . SER A 1 263 ? -28.514 13.639 31.480 1.00 66.50 263 SER A CA 1
ATOM 2160 C C . SER A 1 263 ? -29.271 12.660 30.564 1.00 66.50 263 SER A C 1
ATOM 2162 O O . SER A 1 263 ? -28.960 12.539 29.378 1.00 66.50 263 SER A O 1
ATOM 2164 N N . PRO A 1 264 ? -30.320 11.978 31.067 1.00 60.50 264 PRO A N 1
ATOM 2165 C CA . PRO A 1 264 ? -31.062 10.970 30.299 1.00 60.50 264 PRO A CA 1
ATOM 2166 C C . PRO A 1 264 ? -31.835 11.525 29.081 1.00 60.50 264 PRO A C 1
ATOM 2168 O O . PRO A 1 264 ? -32.448 10.753 28.348 1.00 60.50 264 PRO A O 1
ATOM 2171 N N . ALA A 1 265 ? -31.828 12.846 28.848 1.00 51.06 265 ALA A N 1
ATOM 2172 C CA . ALA A 1 265 ? -32.605 13.528 27.807 1.00 51.06 265 ALA A CA 1
ATOM 2173 C C . ALA A 1 265 ? -31.792 14.011 26.585 1.00 51.06 265 ALA A C 1
ATOM 2175 O O . ALA A 1 265 ? -32.335 14.716 25.735 1.00 51.06 265 ALA A O 1
ATOM 2176 N N . GLY A 1 266 ? -30.518 13.640 26.443 1.00 50.62 266 GLY A N 1
ATOM 2177 C CA . GLY A 1 266 ? -29.744 14.002 25.257 1.00 50.62 266 GLY A CA 1
ATOM 2178 C C . GLY A 1 266 ? -28.487 13.164 25.130 1.00 50.62 266 GLY A C 1
ATOM 2179 O O . GLY A 1 266 ? -27.520 13.405 25.841 1.00 50.62 266 GLY A O 1
ATOM 2180 N N . ILE A 1 267 ? -28.501 12.192 24.216 1.00 54.09 267 ILE A N 1
ATOM 2181 C CA . ILE A 1 267 ? -27.302 11.444 23.827 1.00 54.09 267 ILE A CA 1
ATOM 2182 C C . ILE A 1 267 ? -26.280 12.481 23.329 1.00 54.09 267 ILE A C 1
ATOM 2184 O O . ILE A 1 267 ? -26.580 13.175 22.349 1.00 54.09 267 ILE A O 1
ATOM 2188 N N . PRO A 1 268 ? -25.116 12.649 23.983 1.00 50.38 268 PRO A N 1
ATOM 2189 C CA . PRO A 1 268 ? -24.124 13.603 23.517 1.00 50.38 268 PRO A CA 1
ATOM 2190 C C . PRO A 1 268 ? -23.661 13.196 22.116 1.00 50.38 268 PRO A C 1
ATOM 2192 O O . PRO A 1 268 ? -23.467 12.013 21.823 1.00 50.38 268 PRO A O 1
ATOM 2195 N N . ALA A 1 269 ? -23.533 14.188 21.234 1.00 48.53 269 ALA A N 1
ATOM 2196 C CA . ALA A 1 269 ? -23.080 13.990 19.865 1.00 48.53 269 ALA A CA 1
ATOM 2197 C C . ALA A 1 269 ? -21.729 13.240 19.837 1.00 48.53 269 ALA A C 1
ATOM 2199 O O . ALA A 1 269 ? -20.913 13.434 20.744 1.00 48.53 269 ALA A O 1
ATOM 2200 N N . PRO A 1 270 ? -21.474 12.402 18.811 1.00 52.38 270 PRO A N 1
ATOM 2201 C CA . PRO A 1 270 ? -20.211 11.683 18.673 1.00 52.38 270 PRO A CA 1
ATOM 2202 C C . PRO A 1 270 ? -19.024 12.642 18.792 1.00 52.38 270 PRO A C 1
ATOM 2204 O O . PRO A 1 270 ? -19.056 13.775 18.302 1.00 52.38 270 PRO A O 1
ATOM 2207 N N . SER A 1 271 ? -17.974 12.195 19.481 1.00 47.06 271 SER A N 1
ATOM 2208 C CA . SER A 1 271 ? -16.824 13.046 19.792 1.00 47.06 271 SER A CA 1
ATOM 2209 C C . SER A 1 271 ? -16.130 13.491 18.492 1.00 47.06 271 SER A C 1
ATOM 2211 O O . SER A 1 271 ? -15.740 12.634 17.698 1.00 47.06 271 SER A O 1
ATOM 2213 N N . PRO A 1 272 ? -15.879 14.797 18.256 1.00 42.38 272 PRO A N 1
ATOM 2214 C CA . PRO A 1 272 ? -15.252 15.279 17.015 1.00 42.38 272 PRO A CA 1
ATOM 2215 C C . PRO A 1 272 ? -13.771 14.874 16.855 1.00 42.38 272 PRO A C 1
ATOM 2217 O O . PRO A 1 272 ? -13.111 15.228 15.876 1.00 42.38 272 PRO A O 1
ATOM 2220 N N . GLN A 1 273 ? -13.205 14.129 17.804 1.00 43.59 273 GLN A N 1
ATOM 2221 C CA . GLN A 1 273 ? -11.774 13.866 17.886 1.00 43.59 273 GLN A CA 1
ATOM 2222 C C . GLN A 1 273 ? -11.369 12.570 17.177 1.00 43.59 273 GLN A C 1
ATOM 2224 O O . GLN A 1 273 ? -10.925 11.618 17.813 1.00 43.59 273 GLN A O 1
ATOM 2229 N N . ARG A 1 274 ? -11.445 12.538 15.838 1.00 47.19 274 ARG A N 1
ATOM 2230 C CA . ARG A 1 274 ? -10.572 11.625 15.066 1.00 47.19 274 ARG A CA 1
ATOM 2231 C C . ARG A 1 274 ? -10.277 11.984 13.613 1.00 47.19 274 ARG A C 1
ATOM 2233 O O . ARG A 1 274 ? -9.700 11.158 12.914 1.00 47.19 274 ARG A O 1
ATOM 2240 N N . ALA A 1 275 ? -10.520 13.213 13.157 1.00 34.56 275 ALA A N 1
ATOM 2241 C CA . ALA A 1 275 ? -10.015 13.622 11.838 1.00 34.56 275 ALA A CA 1
ATOM 2242 C C . ALA A 1 275 ? -8.469 13.533 11.715 1.00 34.56 275 ALA A C 1
ATOM 2244 O O . ALA A 1 275 ? -7.935 13.701 10.622 1.00 34.56 275 ALA A O 1
ATOM 2245 N N . GLN A 1 276 ? -7.736 13.290 12.816 1.00 35.75 276 GLN A N 1
ATOM 2246 C CA . GLN A 1 276 ? -6.272 13.343 12.867 1.00 35.75 276 GLN A CA 1
ATOM 2247 C C . GLN A 1 276 ? -5.611 12.327 13.825 1.00 35.75 276 GLN A C 1
ATOM 2249 O O . GLN A 1 276 ? -4.584 12.639 14.424 1.00 35.75 276 GLN A O 1
ATOM 2254 N N . LEU A 1 277 ? -6.127 11.101 13.993 1.00 34.88 277 LEU A N 1
ATOM 2255 C CA . LEU A 1 277 ? -5.220 10.044 14.478 1.00 34.88 277 LEU A CA 1
ATOM 2256 C C . LEU A 1 277 ? -4.322 9.670 13.288 1.00 34.88 277 LEU A C 1
ATOM 2258 O O . LEU A 1 277 ? -4.871 9.359 12.227 1.00 34.88 277 LEU A O 1
ATOM 2262 N N . PRO A 1 278 ? -2.978 9.739 13.399 1.00 29.89 278 PRO A N 1
ATOM 2263 C CA . PRO A 1 278 ? -2.118 9.309 12.316 1.00 29.89 278 PRO A CA 1
ATOM 2264 C C . PRO A 1 278 ? -2.541 7.893 11.954 1.00 29.89 278 PRO A C 1
ATOM 2266 O O . PRO A 1 278 ? -2.548 6.992 12.798 1.00 29.89 278 PRO A O 1
ATOM 2269 N N . THR A 1 279 ? -2.883 7.693 10.681 1.00 39.16 279 THR A N 1
ATOM 2270 C CA . THR A 1 279 ? -2.700 6.385 10.057 1.00 39.16 279 THR A CA 1
ATOM 2271 C C . THR A 1 279 ? -1.372 5.861 10.588 1.00 39.16 279 THR A C 1
ATOM 2273 O O . THR A 1 279 ? -0.424 6.662 10.586 1.00 39.16 279 THR A O 1
ATOM 2276 N N . PRO A 1 280 ? -1.275 4.612 11.089 1.00 34.31 280 PRO A N 1
ATOM 2277 C CA . PRO A 1 280 ? 0.019 4.092 11.511 1.00 34.31 280 PRO A CA 1
ATOM 2278 C C . PRO A 1 280 ? 1.003 4.477 10.408 1.00 34.31 280 PRO A C 1
ATOM 2280 O O . PRO A 1 280 ? 0.671 4.223 9.240 1.00 34.31 280 PRO A O 1
ATOM 2283 N N . PRO A 1 281 ? 2.104 5.200 10.719 1.00 28.47 281 PRO A N 1
ATOM 2284 C CA . PRO A 1 281 ? 3.052 5.591 9.686 1.00 28.47 281 PRO A CA 1
ATOM 2285 C C . PRO A 1 281 ? 3.318 4.320 8.890 1.00 28.47 281 PRO A C 1
ATOM 2287 O O . PRO A 1 281 ? 3.456 3.279 9.548 1.00 28.47 281 PRO A O 1
ATOM 2290 N N . PRO A 1 282 ? 3.262 4.353 7.541 1.00 31.94 282 PRO A N 1
ATOM 2291 C CA . PRO A 1 282 ? 3.385 3.152 6.718 1.00 31.94 282 PRO A CA 1
ATOM 2292 C C . PRO A 1 282 ? 4.520 2.350 7.315 1.00 31.94 282 PRO A C 1
ATOM 2294 O O . PRO A 1 282 ? 5.613 2.916 7.329 1.00 31.94 282 PRO A O 1
ATOM 2297 N N . SER A 1 283 ? 4.189 1.193 7.937 1.00 36.66 283 SER A N 1
ATOM 2298 C CA . SER A 1 283 ? 5.023 0.451 8.905 1.00 36.66 283 SER A CA 1
ATOM 2299 C C . SER A 1 283 ? 6.445 0.907 8.739 1.00 36.66 283 SER A C 1
ATOM 2301 O O . SER A 1 283 ? 6.993 0.544 7.697 1.00 36.66 283 SER A O 1
ATOM 2303 N N . ALA A 1 284 ? 6.892 1.835 9.615 1.00 30.50 284 ALA A N 1
ATOM 2304 C CA . ALA A 1 284 ? 8.037 2.705 9.361 1.00 30.50 284 ALA A CA 1
ATOM 2305 C C . ALA A 1 284 ? 9.019 1.923 8.515 1.00 30.50 284 ALA A C 1
ATOM 2307 O O . ALA A 1 284 ? 9.603 0.968 9.037 1.00 30.50 284 ALA A O 1
ATOM 2308 N N . ALA A 1 285 ? 9.072 2.225 7.203 1.00 34.00 285 ALA A N 1
ATOM 2309 C CA . ALA A 1 285 ? 10.032 1.583 6.318 1.00 34.00 285 ALA A CA 1
ATOM 2310 C C . ALA A 1 285 ? 11.319 1.632 7.124 1.00 34.00 285 ALA A C 1
ATOM 2312 O O . ALA A 1 285 ? 11.615 2.750 7.574 1.00 34.00 285 ALA A O 1
ATOM 2313 N N . PRO A 1 286 ? 11.934 0.476 7.467 1.00 32.16 286 PRO A N 1
ATOM 2314 C CA . PRO A 1 286 ? 12.994 0.431 8.464 1.00 32.16 286 PRO A CA 1
ATOM 2315 C C . PRO A 1 286 ? 13.876 1.606 8.130 1.00 32.16 286 PRO A C 1
ATOM 2317 O O . PRO A 1 286 ? 14.273 1.681 6.960 1.00 32.16 286 PRO A O 1
ATOM 2320 N N . ARG A 1 287 ? 13.967 2.584 9.066 1.00 29.64 287 ARG A N 1
ATOM 2321 C CA . ARG A 1 287 ? 14.702 3.848 8.873 1.00 29.64 287 ARG A CA 1
ATOM 2322 C C . ARG A 1 287 ? 15.838 3.474 7.968 1.00 29.64 287 ARG A C 1
ATOM 2324 O O . ARG A 1 287 ? 16.565 2.579 8.403 1.00 29.64 287 ARG A O 1
ATOM 2331 N N . ALA A 1 288 ? 15.874 4.010 6.737 1.00 37.72 288 ALA A N 1
ATOM 2332 C CA . ALA A 1 288 ? 16.891 3.623 5.771 1.00 37.72 288 ALA A CA 1
ATOM 2333 C C . ALA A 1 288 ? 18.170 3.550 6.581 1.00 37.72 288 ALA A C 1
ATOM 2335 O O . ALA A 1 288 ? 18.559 4.564 7.176 1.00 37.72 288 ALA A O 1
ATOM 2336 N N . ALA A 1 289 ? 18.673 2.323 6.780 1.00 33.72 289 ALA A N 1
ATOM 2337 C CA . ALA A 1 289 ? 19.886 2.159 7.545 1.00 33.72 289 ALA A CA 1
ATOM 2338 C C . ALA A 1 289 ? 20.844 3.151 6.886 1.00 33.72 289 ALA A C 1
ATOM 2340 O O . ALA A 1 289 ? 20.799 3.249 5.648 1.00 33.72 289 ALA A O 1
ATOM 2341 N N . PRO A 1 290 ? 21.606 3.960 7.648 1.00 33.38 290 PRO A N 1
ATOM 2342 C CA . PRO A 1 290 ? 22.665 4.728 7.012 1.00 33.38 290 PRO A CA 1
ATOM 2343 C C . PRO A 1 290 ? 23.364 3.736 6.095 1.00 33.38 290 PRO A C 1
ATOM 2345 O O . PRO A 1 290 ? 23.643 2.621 6.554 1.00 33.38 290 PRO A O 1
ATOM 2348 N N . ALA A 1 291 ? 23.435 4.073 4.798 1.00 40.81 291 ALA A N 1
ATOM 2349 C CA . ALA A 1 291 ? 23.965 3.184 3.777 1.00 40.81 291 ALA A CA 1
ATOM 2350 C C . ALA A 1 291 ? 25.153 2.472 4.406 1.00 40.81 291 ALA A C 1
ATOM 2352 O O . ALA A 1 291 ? 26.029 3.156 4.950 1.00 40.81 291 ALA A O 1
ATOM 2353 N N . ALA A 1 292 ? 25.085 1.136 4.489 1.00 34.88 292 ALA A N 1
ATOM 2354 C CA . ALA A 1 292 ? 26.160 0.374 5.096 1.00 34.88 292 ALA A CA 1
ATOM 2355 C C . ALA A 1 292 ? 27.454 0.935 4.497 1.00 34.88 292 ALA A C 1
ATOM 2357 O O . ALA A 1 292 ? 27.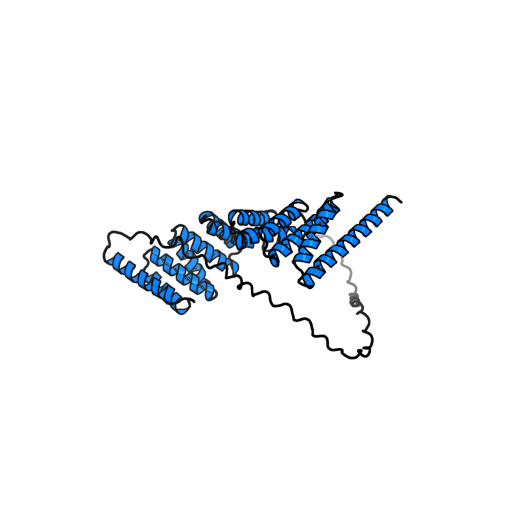508 1.068 3.267 1.00 34.88 292 ALA A O 1
ATOM 2358 N N . PRO A 1 293 ? 28.426 1.382 5.318 1.00 36.25 293 PRO A N 1
ATOM 2359 C CA . PRO A 1 293 ? 29.666 1.881 4.758 1.00 36.25 293 PRO A CA 1
ATOM 2360 C C . PRO A 1 293 ? 30.179 0.792 3.810 1.00 36.25 293 PRO A C 1
ATOM 2362 O O . PRO A 1 293 ? 30.048 -0.393 4.149 1.00 36.25 293 PRO A O 1
ATOM 2365 N N . PRO A 1 294 ? 30.668 1.158 2.611 1.00 44.12 294 PRO A N 1
ATOM 2366 C CA . PRO A 1 294 ? 31.146 0.167 1.658 1.00 44.12 294 PRO A CA 1
ATOM 2367 C C . PRO A 1 294 ? 32.114 -0.770 2.390 1.00 44.12 294 PRO A C 1
ATOM 2369 O O . PRO A 1 294 ? 32.858 -0.289 3.258 1.00 44.12 294 PRO A O 1
ATOM 2372 N N . PRO A 1 295 ? 32.094 -2.089 2.115 1.00 39.47 295 PRO A N 1
ATOM 2373 C CA . PRO A 1 295 ? 33.054 -2.992 2.728 1.00 39.47 295 PRO A CA 1
ATOM 2374 C C . PRO A 1 295 ? 34.443 -2.396 2.513 1.00 39.47 295 PRO A C 1
ATOM 2376 O O . PRO A 1 295 ? 34.806 -2.048 1.388 1.00 39.47 295 PRO A O 1
ATOM 2379 N N . ALA A 1 296 ? 35.169 -2.180 3.613 1.00 38.44 296 ALA A N 1
ATOM 2380 C CA . ALA A 1 296 ? 36.490 -1.583 3.562 1.00 38.44 296 ALA A CA 1
ATOM 2381 C C . ALA A 1 296 ? 37.330 -2.354 2.541 1.00 38.44 296 ALA A C 1
ATOM 2383 O O . ALA A 1 296 ? 37.401 -3.584 2.606 1.00 38.44 296 ALA A O 1
ATOM 2384 N N . ALA A 1 297 ? 37.935 -1.624 1.600 1.00 39.22 297 ALA A N 1
ATOM 2385 C CA . ALA A 1 297 ? 38.870 -2.189 0.642 1.00 39.22 297 ALA A CA 1
ATOM 2386 C C . ALA A 1 297 ? 39.866 -3.092 1.394 1.00 39.22 297 ALA A C 1
ATOM 2388 O O . ALA A 1 297 ? 40.410 -2.654 2.419 1.00 39.22 297 ALA A O 1
ATOM 2389 N N . PRO A 1 298 ? 40.093 -4.343 0.953 1.00 37.31 298 PRO A N 1
ATOM 2390 C CA . PRO A 1 298 ? 41.072 -5.192 1.604 1.00 37.31 298 PRO A CA 1
ATOM 2391 C C . PRO A 1 298 ? 42.424 -4.485 1.544 1.00 37.31 298 PRO A C 1
ATOM 2393 O O . PRO A 1 298 ? 42.925 -4.143 0.471 1.00 37.31 298 PRO A O 1
ATOM 2396 N N . LYS A 1 299 ? 42.989 -4.216 2.726 1.00 35.03 299 LYS A N 1
ATOM 2397 C CA . LYS A 1 299 ? 44.339 -3.678 2.864 1.00 35.03 299 LYS A CA 1
ATOM 2398 C C . LYS A 1 299 ? 45.287 -4.620 2.132 1.00 35.03 299 LYS A C 1
ATOM 2400 O O . LYS A 1 299 ? 45.390 -5.795 2.472 1.00 35.03 299 LYS A O 1
ATOM 2405 N N . THR A 1 300 ? 45.968 -4.087 1.130 1.00 35.53 300 THR A N 1
ATOM 2406 C CA . THR A 1 300 ? 47.037 -4.763 0.410 1.00 35.53 300 THR A CA 1
ATOM 2407 C C . THR A 1 300 ? 48.190 -5.037 1.368 1.00 35.53 300 THR A C 1
ATOM 2409 O O . THR A 1 300 ? 48.936 -4.129 1.733 1.00 35.53 300 THR A O 1
ATOM 2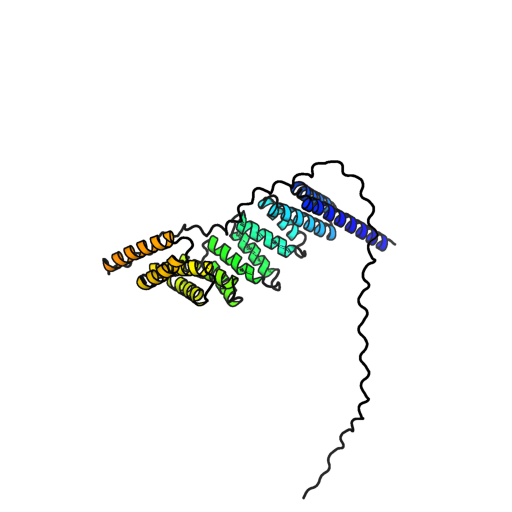412 N N . THR A 1 301 ? 48.355 -6.295 1.753 1.00 34.12 301 THR A N 1
ATOM 2413 C CA . THR A 1 301 ? 49.660 -6.852 2.117 1.00 34.12 301 THR A CA 1
ATOM 2414 C C . THR A 1 301 ? 50.030 -7.900 1.071 1.00 34.12 301 THR A C 1
ATOM 2416 O O . THR A 1 301 ? 49.145 -8.658 0.668 1.00 34.12 301 THR A O 1
ATOM 2419 N N . PRO A 1 302 ? 51.289 -7.950 0.598 1.00 32.00 302 PRO A N 1
ATOM 2420 C CA . PRO A 1 302 ? 51.680 -8.858 -0.472 1.00 32.00 302 PRO A CA 1
ATOM 2421 C C . PRO A 1 302 ? 51.657 -10.293 0.059 1.00 32.00 302 PRO A C 1
ATOM 2423 O O . PRO A 1 302 ? 52.424 -10.627 0.959 1.00 32.00 302 PRO A O 1
ATOM 2426 N N . ALA A 1 303 ? 50.763 -11.121 -0.481 1.00 34.88 303 ALA A N 1
ATOM 2427 C CA . ALA A 1 303 ? 50.723 -12.550 -0.215 1.00 34.88 303 ALA A CA 1
ATOM 2428 C C . ALA A 1 303 ? 51.338 -13.314 -1.398 1.00 34.88 303 ALA A C 1
ATOM 2430 O O . ALA A 1 303 ? 51.069 -13.025 -2.562 1.00 34.88 303 ALA A O 1
ATOM 2431 N N . GLU A 1 304 ? 52.204 -14.247 -1.027 1.00 33.19 304 GLU A N 1
ATOM 2432 C CA . GLU A 1 304 ? 52.941 -15.254 -1.792 1.00 33.19 304 GLU A CA 1
ATOM 2433 C C . GLU A 1 304 ? 52.116 -15.921 -2.923 1.00 33.19 304 GLU A C 1
ATOM 2435 O O . GLU A 1 304 ? 50.902 -16.088 -2.775 1.00 33.19 304 GLU A O 1
ATOM 2440 N N . PRO A 1 305 ? 52.729 -16.314 -4.061 1.00 37.56 305 PRO A N 1
ATOM 2441 C CA . PRO A 1 305 ? 51.989 -16.874 -5.192 1.00 37.56 305 PRO A CA 1
ATOM 2442 C C . PRO A 1 305 ? 51.323 -18.213 -4.820 1.00 37.56 305 PRO A C 1
ATOM 2444 O O . PRO A 1 305 ? 51.976 -19.072 -4.220 1.00 37.56 305 PRO A O 1
ATOM 2447 N N . PRO A 1 306 ? 50.049 -18.445 -5.192 1.00 38.44 306 PRO A N 1
ATOM 2448 C CA . PRO A 1 306 ? 49.379 -19.696 -4.876 1.00 38.44 306 PRO A CA 1
ATOM 2449 C C . PRO A 1 306 ? 49.926 -20.840 -5.737 1.00 38.44 306 PRO A C 1
ATOM 2451 O O . PRO A 1 306 ? 50.102 -20.720 -6.951 1.00 38.44 306 PRO A O 1
ATOM 2454 N N . LYS A 1 307 ? 50.181 -21.977 -5.082 1.00 36.78 307 LYS A N 1
ATOM 2455 C CA . LYS A 1 307 ? 50.418 -23.270 -5.730 1.00 36.78 307 LYS A CA 1
ATOM 2456 C C . LYS A 1 307 ? 49.155 -23.683 -6.492 1.00 36.78 307 LYS A C 1
ATOM 2458 O O . LYS A 1 307 ? 48.051 -23.493 -5.996 1.00 36.78 307 LYS A O 1
ATOM 2463 N N . ALA A 1 308 ? 49.342 -24.237 -7.686 1.00 38.06 308 ALA A N 1
ATOM 2464 C CA . ALA A 1 308 ? 48.266 -24.692 -8.556 1.00 38.06 308 ALA A CA 1
ATOM 2465 C C . ALA A 1 308 ? 47.423 -25.795 -7.894 1.00 38.06 308 ALA A C 1
ATOM 2467 O O . ALA A 1 308 ? 47.963 -26.823 -7.481 1.00 38.06 308 ALA A O 1
ATOM 2468 N N . ASP A 1 309 ? 46.108 -25.589 -7.846 1.00 38.91 309 ASP A N 1
ATOM 2469 C CA . ASP A 1 309 ? 45.137 -26.642 -7.557 1.00 38.91 309 ASP A CA 1
ATOM 2470 C C . ASP A 1 309 ? 45.006 -27.601 -8.759 1.00 38.91 309 ASP A C 1
ATOM 2472 O O . ASP A 1 309 ? 45.168 -27.182 -9.913 1.00 38.91 309 ASP A O 1
ATOM 2476 N N . PRO A 1 310 ? 44.717 -28.896 -8.528 1.00 40.28 310 PRO A N 1
ATOM 2477 C CA . PRO A 1 310 ? 44.484 -29.855 -9.602 1.00 40.28 310 PRO A CA 1
ATOM 2478 C C . PRO A 1 310 ? 43.178 -29.543 -10.365 1.00 40.28 310 PRO A C 1
ATOM 2480 O O . PRO A 1 310 ? 42.273 -28.909 -9.818 1.00 40.28 310 PRO A O 1
ATOM 2483 N N . PRO A 1 311 ? 43.048 -29.984 -11.632 1.00 38.66 311 PRO A N 1
ATOM 2484 C CA . PRO A 1 311 ? 41.923 -29.615 -12.487 1.00 38.66 311 PRO A CA 1
ATOM 2485 C C . PRO A 1 311 ? 40.586 -30.189 -11.993 1.00 38.66 311 PRO A C 1
ATOM 2487 O O . PRO A 1 311 ? 40.517 -31.294 -11.456 1.00 38.66 311 PRO A O 1
ATOM 2490 N N . ALA A 1 312 ? 39.513 -29.430 -12.231 1.00 40.66 312 ALA A N 1
ATOM 2491 C CA . ALA A 1 312 ? 38.133 -29.807 -11.935 1.00 40.66 312 ALA A CA 1
ATOM 2492 C C . ALA A 1 312 ? 37.682 -31.067 -12.714 1.00 40.66 312 ALA A C 1
ATOM 2494 O O . ALA A 1 312 ? 38.110 -31.265 -13.856 1.00 40.66 312 ALA A O 1
ATOM 2495 N N . PRO A 1 313 ? 36.794 -31.908 -12.145 1.00 39.00 313 PRO A N 1
ATOM 2496 C CA . PRO A 1 313 ? 36.225 -33.052 -12.856 1.00 39.00 313 PRO A CA 1
ATOM 2497 C C . PRO A 1 313 ? 35.288 -32.605 -14.001 1.00 39.00 313 PRO A C 1
ATOM 2499 O O . PRO A 1 313 ? 34.725 -31.507 -13.943 1.00 39.00 313 PRO A O 1
ATOM 2502 N N . PRO A 1 314 ? 35.101 -33.436 -15.048 1.00 39.47 314 PRO A N 1
ATOM 2503 C CA . PRO A 1 314 ? 34.280 -33.092 -16.210 1.00 39.47 314 PRO A CA 1
ATOM 2504 C C . PRO A 1 314 ? 32.780 -32.969 -15.865 1.00 39.47 314 PRO A C 1
ATOM 2506 O O . PRO A 1 314 ? 32.328 -33.518 -14.857 1.00 39.47 314 PRO A O 1
ATOM 2509 N N . PRO A 1 315 ? 31.986 -32.267 -16.701 1.00 39.28 315 PRO A N 1
ATOM 2510 C CA . PRO A 1 315 ? 30.569 -32.026 -16.446 1.00 39.28 315 PRO A CA 1
ATOM 2511 C C . PRO A 1 315 ? 29.753 -33.326 -16.475 1.00 39.28 315 PRO A C 1
ATOM 2513 O O . PRO A 1 315 ? 29.926 -34.162 -17.362 1.00 39.28 315 PRO A O 1
ATOM 2516 N N . ASN A 1 316 ? 28.836 -33.458 -15.512 1.00 41.12 316 ASN A N 1
ATOM 2517 C CA . ASN A 1 316 ? 27.876 -34.557 -15.414 1.00 41.12 316 ASN A CA 1
ATOM 2518 C C . ASN A 1 316 ? 27.119 -34.759 -16.735 1.00 41.12 316 ASN A C 1
ATOM 2520 O O . ASN A 1 316 ? 26.412 -33.870 -17.215 1.00 41.12 316 ASN A O 1
ATOM 2524 N N . SER A 1 317 ? 27.238 -35.966 -17.277 1.00 37.06 317 SER A N 1
ATOM 2525 C CA . SER A 1 317 ? 26.388 -36.521 -18.321 1.00 37.06 317 SER A CA 1
ATOM 2526 C C . SER A 1 317 ? 24.925 -36.564 -17.863 1.00 37.06 317 SER A C 1
ATOM 2528 O O . SER A 1 317 ? 24.618 -36.833 -16.701 1.00 37.06 317 SER A O 1
ATOM 2530 N N . ALA A 1 318 ? 24.016 -36.295 -18.801 1.00 41.44 318 ALA A N 1
ATOM 2531 C CA . ALA A 1 318 ? 22.572 -36.424 -18.632 1.00 41.44 318 ALA A CA 1
ATOM 2532 C C . ALA A 1 318 ? 22.166 -37.819 -18.100 1.00 41.44 318 ALA A C 1
ATOM 2534 O O . ALA A 1 318 ? 22.851 -38.802 -18.393 1.00 41.44 318 ALA A O 1
ATOM 2535 N N . PRO A 1 319 ? 21.047 -37.943 -17.362 1.00 40.00 319 PRO A N 1
ATOM 2536 C CA . PRO A 1 319 ? 20.558 -39.244 -16.917 1.00 40.00 319 PRO A CA 1
ATOM 2537 C C . PRO A 1 319 ? 20.139 -40.109 -18.119 1.00 40.00 319 PRO A C 1
ATOM 2539 O O . PRO A 1 319 ? 19.389 -39.662 -18.987 1.00 40.00 319 PRO A O 1
ATOM 2542 N N . SER A 1 320 ? 20.622 -41.354 -18.156 1.00 40.06 320 SER A N 1
ATOM 2543 C CA . SER A 1 320 ? 20.202 -42.386 -19.114 1.00 40.06 320 SER A CA 1
ATOM 2544 C C . SER A 1 320 ? 18.681 -42.625 -19.073 1.00 40.06 320 SER A C 1
ATOM 2546 O O . SER A 1 320 ? 18.077 -42.506 -18.003 1.00 40.06 320 SER A O 1
ATOM 2548 N N . PRO A 1 321 ? 18.044 -42.998 -20.200 1.00 40.81 321 PRO A N 1
ATOM 2549 C CA . PRO A 1 321 ? 16.612 -43.278 -20.240 1.00 40.81 321 PRO A CA 1
ATOM 2550 C C . PRO A 1 321 ? 16.268 -44.550 -19.448 1.00 40.81 321 PRO A C 1
ATOM 2552 O O . PRO A 1 321 ? 17.046 -45.504 -19.403 1.00 40.81 321 PRO A O 1
ATOM 2555 N N . ALA A 1 322 ? 15.087 -44.549 -18.827 1.00 46.62 322 ALA A N 1
ATOM 2556 C CA . ALA A 1 322 ? 14.535 -45.677 -18.080 1.00 46.62 322 ALA A CA 1
ATOM 2557 C C . ALA A 1 322 ? 14.435 -46.959 -18.942 1.00 46.62 322 ALA A C 1
ATOM 2559 O O . ALA A 1 322 ? 14.211 -46.861 -20.152 1.00 46.62 322 ALA A O 1
ATOM 2560 N N . PRO A 1 323 ? 14.562 -48.162 -18.346 1.00 38.88 323 PRO A N 1
ATOM 2561 C CA . PRO A 1 323 ? 14.401 -49.415 -19.077 1.00 38.88 323 PRO A CA 1
ATOM 2562 C C . PRO A 1 323 ? 12.964 -49.568 -19.600 1.00 38.88 323 PRO A C 1
ATOM 2564 O O . PRO A 1 323 ? 11.997 -49.230 -18.915 1.00 38.88 323 PRO A O 1
ATOM 2567 N N . ALA A 1 324 ? 12.835 -50.080 -20.826 1.00 43.72 324 ALA A N 1
ATOM 2568 C CA . ALA A 1 324 ? 11.556 -50.340 -21.482 1.00 43.72 324 ALA A CA 1
ATOM 2569 C C . ALA A 1 324 ? 10.691 -51.346 -20.687 1.00 43.72 324 ALA A C 1
ATOM 2571 O O . ALA A 1 324 ? 11.239 -52.273 -20.084 1.00 43.72 324 ALA A O 1
ATOM 2572 N N . PRO A 1 325 ? 9.350 -51.212 -20.702 1.00 41.78 325 PRO A N 1
ATOM 2573 C CA . PRO A 1 325 ? 8.465 -52.184 -20.073 1.00 41.78 325 PRO A CA 1
ATOM 2574 C C . PRO A 1 325 ? 8.521 -53.531 -20.808 1.00 41.78 325 PRO A C 1
ATOM 2576 O O . PRO A 1 325 ? 8.539 -53.595 -22.038 1.00 41.78 325 PRO A O 1
ATOM 2579 N N . THR A 1 326 ? 8.537 -54.614 -20.035 1.00 44.56 326 THR A N 1
ATOM 2580 C CA . THR A 1 326 ? 8.424 -55.999 -20.504 1.00 44.56 326 THR A CA 1
ATOM 2581 C C . THR A 1 326 ? 7.120 -56.224 -21.288 1.00 44.56 326 THR A C 1
ATOM 2583 O O . THR A 1 326 ? 6.082 -55.670 -20.920 1.00 44.56 326 THR A O 1
ATOM 2586 N N . PRO A 1 327 ? 7.127 -57.044 -22.359 1.00 39.72 327 PRO A N 1
ATOM 2587 C CA . PRO A 1 327 ? 5.919 -57.323 -23.127 1.00 39.72 327 PRO A CA 1
ATOM 2588 C C . PRO A 1 327 ? 4.934 -58.183 -22.321 1.00 39.72 327 PRO A C 1
ATOM 2590 O O . PRO A 1 327 ? 5.307 -59.192 -21.722 1.00 39.72 327 PRO A O 1
ATOM 2593 N N . ALA A 1 328 ? 3.664 -57.772 -22.325 1.00 48.38 328 ALA A N 1
ATOM 2594 C CA . ALA A 1 328 ? 2.545 -58.520 -21.760 1.00 48.38 328 ALA A CA 1
ATOM 2595 C C . ALA A 1 328 ? 2.274 -59.821 -22.553 1.00 48.38 328 ALA A C 1
ATOM 2597 O O . ALA A 1 328 ? 2.512 -59.855 -23.764 1.00 48.38 328 ALA A O 1
ATOM 2598 N N . PRO A 1 329 ? 1.760 -60.888 -21.910 1.00 42.50 329 PRO A N 1
ATOM 2599 C CA . PRO A 1 329 ? 1.416 -62.133 -22.595 1.00 42.50 329 PRO A CA 1
ATOM 2600 C C . PRO A 1 329 ? 0.210 -61.939 -23.537 1.00 42.50 329 PRO A C 1
ATOM 2602 O O . PRO A 1 329 ? -0.640 -61.083 -23.277 1.00 42.50 329 PRO A O 1
ATOM 2605 N N . PRO A 1 330 ? 0.100 -62.717 -24.631 1.00 45.12 330 PRO A N 1
ATOM 2606 C CA . PRO A 1 330 ? -0.947 -62.523 -25.627 1.00 45.12 330 PRO A CA 1
ATOM 2607 C C . PRO A 1 330 ? -2.335 -62.862 -25.067 1.00 45.12 330 PRO A C 1
ATOM 2609 O O . PRO A 1 330 ? -2.570 -63.946 -24.534 1.00 45.12 330 PRO A O 1
ATOM 2612 N N . HIS A 1 331 ? -3.266 -61.921 -25.229 1.00 44.38 331 HIS A N 1
ATOM 2613 C CA . HIS A 1 331 ? -4.686 -62.118 -24.963 1.00 44.38 331 HIS A CA 1
ATOM 2614 C C . HIS A 1 331 ? -5.311 -63.077 -25.987 1.00 44.38 331 HIS A C 1
ATOM 2616 O O . HIS A 1 331 ? -5.126 -62.932 -27.195 1.00 44.38 331 HIS A O 1
ATOM 2622 N N . ALA A 1 332 ? -6.088 -64.032 -25.475 1.00 43.47 332 ALA A N 1
ATOM 2623 C CA . ALA A 1 332 ? -6.946 -64.927 -26.242 1.00 43.47 332 ALA A CA 1
ATOM 2624 C C . ALA A 1 332 ? -7.986 -64.149 -27.085 1.00 43.47 332 ALA A C 1
ATOM 2626 O O . ALA A 1 332 ? -8.444 -63.081 -26.661 1.00 43.47 332 ALA A O 1
ATOM 2627 N N . PRO A 1 333 ? -8.382 -64.661 -28.266 1.00 43.28 333 PRO A N 1
ATOM 2628 C CA . PRO A 1 333 ? -9.284 -63.955 -29.170 1.00 43.28 333 PRO A CA 1
ATOM 2629 C C . PRO A 1 333 ? -10.721 -63.887 -28.631 1.00 43.28 333 PRO A C 1
ATOM 2631 O O . PRO A 1 333 ? -11.280 -64.875 -28.157 1.00 43.28 333 PRO A O 1
ATOM 2634 N N . LYS A 1 334 ? -11.323 -62.695 -28.742 1.00 41.09 334 LYS A N 1
ATOM 2635 C CA . LYS A 1 334 ? -12.749 -62.433 -28.504 1.00 41.09 334 LYS A CA 1
ATOM 2636 C C . LYS A 1 334 ? -13.590 -63.125 -29.580 1.00 41.09 334 LYS A C 1
ATOM 2638 O O . LYS A 1 334 ? -13.393 -62.860 -30.762 1.00 41.09 334 LYS A O 1
ATOM 2643 N N . ALA A 1 335 ? -14.543 -63.954 -29.160 1.00 40.25 335 ALA A N 1
ATOM 2644 C CA . ALA A 1 335 ? -15.623 -64.438 -30.013 1.00 40.25 335 ALA A CA 1
ATOM 2645 C C . ALA A 1 335 ? -16.736 -63.377 -30.104 1.00 40.25 335 ALA A C 1
ATOM 2647 O O . ALA A 1 335 ? -17.162 -62.823 -29.088 1.00 40.25 335 ALA A O 1
ATOM 2648 N N . GLU A 1 336 ? -17.162 -63.087 -31.331 1.00 41.53 336 GLU A N 1
ATOM 2649 C CA . GLU A 1 336 ? -18.308 -62.242 -31.679 1.00 41.53 336 GLU A CA 1
ATOM 2650 C C . GLU A 1 336 ? -19.655 -62.876 -31.272 1.00 41.53 336 GLU A C 1
ATOM 2652 O O . GLU A 1 336 ? -19.744 -64.096 -31.110 1.00 41.53 336 GLU A O 1
ATOM 2657 N N . PRO A 1 337 ? -20.723 -62.069 -31.115 1.00 39.06 337 PRO A N 1
ATOM 2658 C CA . PRO A 1 337 ? -22.029 -62.552 -30.687 1.00 39.06 337 PRO A CA 1
ATOM 2659 C C . PRO A 1 337 ? -22.839 -63.108 -31.868 1.00 39.06 337 PRO A C 1
ATOM 2661 O O . PRO A 1 337 ? -23.070 -62.418 -32.860 1.00 39.06 337 PRO A O 1
ATOM 2664 N N . ALA A 1 338 ? -23.334 -64.340 -31.732 1.00 40.09 338 ALA A N 1
ATOM 2665 C CA . ALA A 1 338 ? -24.367 -64.891 -32.606 1.00 40.09 338 ALA A CA 1
ATOM 2666 C C . ALA A 1 338 ? -25.773 -64.498 -32.110 1.00 40.09 338 ALA A C 1
ATOM 2668 O O . ALA A 1 338 ? -26.043 -64.445 -30.911 1.00 40.09 338 ALA A O 1
ATOM 2669 N N . ALA A 1 339 ? -26.636 -64.201 -33.079 1.00 42.31 339 ALA A N 1
ATOM 2670 C CA . ALA A 1 339 ? -28.000 -63.683 -32.985 1.00 42.31 339 ALA A CA 1
ATOM 2671 C C . ALA A 1 339 ? -29.022 -64.644 -32.310 1.00 42.31 339 ALA A C 1
ATOM 2673 O O . ALA A 1 339 ? -28.711 -65.815 -32.089 1.00 42.31 339 ALA A O 1
ATOM 2674 N N . PRO A 1 340 ? -30.252 -64.178 -31.993 1.00 49.12 340 PRO A N 1
ATOM 2675 C CA . PRO A 1 340 ? -31.212 -64.904 -31.165 1.00 49.12 340 PRO A CA 1
ATOM 2676 C C . PRO A 1 340 ? -32.175 -65.782 -31.987 1.00 49.12 340 PRO A C 1
ATOM 2678 O O . PRO A 1 340 ? -32.639 -65.386 -33.054 1.00 49.12 340 PRO A O 1
ATOM 2681 N N . ALA A 1 341 ? -32.548 -66.939 -31.440 1.00 38.31 341 ALA A N 1
ATOM 2682 C CA . ALA A 1 341 ? -33.712 -67.735 -31.843 1.00 38.31 341 ALA A CA 1
ATOM 2683 C C . ALA A 1 341 ? -34.282 -68.372 -30.558 1.00 38.31 341 ALA A C 1
ATOM 2685 O O . ALA A 1 341 ? -33.560 -69.054 -29.841 1.00 38.31 341 ALA A O 1
ATOM 2686 N N . ALA A 1 342 ? -35.425 -67.897 -30.061 1.00 41.25 342 ALA A N 1
ATOM 2687 C CA . ALA A 1 342 ? -36.776 -68.357 -30.397 1.00 41.25 342 ALA A CA 1
ATOM 2688 C C . ALA A 1 342 ? -37.177 -69.643 -29.647 1.00 41.25 342 ALA A C 1
ATOM 2690 O O . ALA A 1 342 ? -36.550 -70.681 -29.813 1.00 41.25 342 ALA A O 1
ATOM 2691 N N . GLY A 1 343 ? -38.291 -69.564 -28.908 1.00 35.47 343 GLY A N 1
ATOM 2692 C CA . GLY A 1 343 ? -39.164 -70.716 -28.663 1.00 35.47 343 GLY A CA 1
ATOM 2693 C C . GLY A 1 343 ? -39.266 -71.216 -27.223 1.00 35.47 343 GLY A C 1
ATOM 2694 O O . GLY A 1 343 ? -38.521 -72.095 -26.812 1.00 35.47 343 GLY A O 1
ATOM 2695 N N . THR A 1 344 ? -40.264 -70.692 -26.514 1.00 40.34 344 THR A N 1
ATOM 2696 C CA . THR A 1 344 ? -41.092 -71.342 -25.473 1.00 40.34 344 THR A CA 1
ATOM 2697 C C . THR A 1 344 ? -41.684 -72.693 -25.950 1.00 40.34 344 THR A C 1
ATOM 2699 O O . THR A 1 344 ? -41.619 -72.959 -27.154 1.00 40.34 344 THR A O 1
ATOM 2702 N N . PRO A 1 345 ? -42.308 -73.540 -25.096 1.00 61.12 345 PRO A N 1
ATOM 2703 C CA . PRO A 1 345 ? -43.024 -73.249 -23.840 1.00 61.12 345 PRO A CA 1
ATOM 2704 C C . PRO A 1 345 ? -42.372 -73.733 -22.544 1.00 61.12 345 PRO A C 1
ATOM 2706 O O . PRO A 1 345 ? -41.682 -74.775 -22.558 1.00 61.12 345 PRO A O 1
#